Protein AF-A0A699YLV2-F1 (afdb_monomer)

Foldseek 3Di:
DLVLQLCVLVVNDDPDDPLVVDPVSVVCVCVQAHADDHDDDDDDDPVDPPPCPPVVSSVSGDHDHDDPDDDDVVVVVVVVVVVVVVVVVVCCQAVPPDPDDDQDDPVNLVVLLVLLVVLVVDPDPPRDRPQDRHVRSVVSNVVSVVVCCVVDVDDDPPRDRDDPDDDDDDDDDDDPPPVVVVVVVVVVVVVVVVVVVVVVVVVVVVVVVVVVVVVVVVVPDDDDDDDDDDDD

pLDDT: mean 76.63, std 17.59, range [31.83, 96.75]

Sequence (232 aa):
VIIALQERAMGLSRPHIPYRNSRMTSVLRDSLGGNCRTVMVATINSESGQLDEFAMRVALVRNVVALNEEMDPSLVIRRLKADIRDLKDEIRMLKGGAEERGPLTPDELRRLNEQIEAFCADASSDASLNLGGSMMHVKAAFDLFKQLVQRGGLVGPNGAVRMLTGPGSGGEQNQGGNAADLAEQVKKLRLQVTQRDNEINILVGMLKRRDAAAASASNGLPPPGPNLGPGP

InterPro domains:
  IPR001752 Kinesin motor domain [PF00225] (1-53)
  IPR001752 Kinesin motor domain [PS50067] (1-67)
  IPR027417 P-loop containing nucleoside triphosphate hydrolase [SSF52540] (1-95)
  IPR027640 Kinesin-like protein [PTHR47968] (1-142)
  IPR036961 Kinesin motor domain superfamily [G3DSA:3.40.850.10] (1-101)

Organism: Haematococcus lacustris (NCBI:txid44745)

Secondary structure (DSSP, 8-state):
-HHHHHHHHTT---S---GGGSHHHHHTTTTTTSSS---------TT-----HHHHHHHTPPP---------HHHHHHHHHHHHHHHHHHHHHHH-S-TT--SPPHHHHHHHHHHHHHHHH---TT------S-HHHHHHHHHHHHHHHHHS----TT---------------S--SHHHHHHHHHHHHHHHHHHHHHHHHHHHHHHHHHHHHHHHHTT-PPPPPP--PPP-

Mean predicted aligned error: 20.17 Å

Structure (mmCIF, N/CA/C/O backbone):
data_AF-A0A699YLV2-F1
#
_entry.id   AF-A0A699YLV2-F1
#
loop_
_atom_site.group_PDB
_atom_site.id
_atom_site.type_symbol
_atom_site.label_atom_id
_atom_site.label_alt_id
_atom_site.label_comp_id
_atom_site.label_asym_id
_atom_site.label_entity_id
_atom_site.label_seq_id
_atom_site.pdbx_PDB_ins_code
_atom_site.Cartn_x
_atom_site.Cartn_y
_atom_site.Cartn_z
_atom_site.occupancy
_atom_site.B_iso_or_equiv
_atom_site.auth_seq_id
_atom_site.auth_comp_id
_atom_site.auth_asym_id
_atom_site.auth_atom_id
_atom_site.pdbx_PDB_model_num
ATOM 1 N N . VAL A 1 1 ? 27.075 4.509 -14.654 1.00 90.88 1 VAL A N 1
ATOM 2 C CA . VAL A 1 1 ? 25.782 3.914 -14.225 1.00 90.88 1 VAL A CA 1
ATOM 3 C C . VAL A 1 1 ? 25.733 2.424 -14.527 1.00 90.88 1 VAL A C 1
ATOM 5 O O . VAL A 1 1 ? 25.676 1.664 -13.574 1.00 90.88 1 VAL A O 1
ATOM 8 N N . ILE A 1 2 ? 25.857 2.007 -15.793 1.00 92.44 2 ILE A N 1
ATOM 9 C CA . ILE A 1 2 ? 25.787 0.589 -16.200 1.00 92.44 2 ILE A CA 1
ATOM 10 C C . ILE A 1 2 ? 26.760 -0.314 -15.435 1.00 92.44 2 ILE A C 1
ATOM 12 O O . ILE A 1 2 ? 26.328 -1.303 -14.867 1.00 92.44 2 ILE A O 1
ATOM 16 N N . ILE A 1 3 ? 28.034 0.067 -15.314 1.00 91.31 3 ILE A N 1
ATOM 17 C CA . ILE A 1 3 ? 29.026 -0.717 -14.553 1.00 91.31 3 ILE A CA 1
ATOM 18 C C . ILE A 1 3 ? 28.595 -0.901 -13.087 1.00 91.31 3 ILE A C 1
ATOM 20 O O . ILE A 1 3 ? 28.618 -2.003 -12.555 1.00 91.31 3 ILE A O 1
ATOM 24 N N . ALA A 1 4 ? 28.128 0.171 -12.440 1.00 91.94 4 ALA A N 1
ATOM 25 C CA . ALA A 1 4 ? 27.677 0.104 -11.050 1.00 91.94 4 ALA A CA 1
ATOM 26 C C . ALA A 1 4 ? 26.427 -0.780 -10.880 1.00 91.94 4 ALA A C 1
ATOM 28 O O . ALA A 1 4 ? 26.270 -1.437 -9.855 1.00 91.94 4 ALA A O 1
ATOM 29 N N . LEU A 1 5 ? 25.548 -0.798 -11.884 1.00 92.19 5 LEU A N 1
ATOM 30 C CA . LEU A 1 5 ? 24.367 -1.657 -11.920 1.00 92.19 5 LEU A CA 1
ATOM 31 C C . LEU A 1 5 ? 24.707 -3.121 -12.187 1.00 92.19 5 LEU A C 1
ATOM 33 O O . LEU A 1 5 ? 24.126 -3.997 -11.555 1.00 92.19 5 LEU A O 1
ATOM 37 N N . GLN A 1 6 ? 25.655 -3.380 -13.082 1.00 91.25 6 GLN A N 1
ATOM 38 C CA . GLN A 1 6 ? 26.172 -4.713 -13.360 1.00 91.25 6 GLN A CA 1
ATOM 39 C C . GLN A 1 6 ? 26.787 -5.325 -12.098 1.00 91.25 6 GLN A C 1
ATOM 41 O O . GLN A 1 6 ? 26.440 -6.441 -11.731 1.00 91.25 6 GLN A O 1
ATOM 46 N N . GLU A 1 7 ? 27.639 -4.583 -11.387 1.00 91.00 7 GLU A N 1
ATOM 47 C CA . GLU A 1 7 ? 28.227 -5.049 -10.125 1.00 91.00 7 GLU A CA 1
ATOM 48 C C . GLU A 1 7 ? 27.152 -5.345 -9.074 1.00 91.00 7 GLU A C 1
ATOM 50 O O . GLU A 1 7 ? 27.188 -6.391 -8.427 1.00 91.00 7 GLU A O 1
ATOM 55 N N . ARG A 1 8 ? 26.126 -4.487 -8.980 1.00 89.50 8 ARG A N 1
ATOM 56 C CA . ARG A 1 8 ? 24.965 -4.734 -8.118 1.00 89.50 8 ARG A CA 1
ATOM 57 C C . ARG A 1 8 ? 24.206 -6.005 -8.514 1.00 89.50 8 ARG A C 1
ATOM 59 O O . ARG A 1 8 ? 23.772 -6.745 -7.636 1.00 89.50 8 ARG A O 1
ATOM 66 N N . ALA A 1 9 ? 24.053 -6.276 -9.809 1.00 87.12 9 ALA A N 1
ATOM 67 C CA . ALA A 1 9 ? 23.417 -7.495 -10.307 1.00 87.12 9 ALA A CA 1
ATOM 68 C C . ALA A 1 9 ? 24.263 -8.756 -10.044 1.00 87.12 9 ALA A C 1
ATOM 70 O O . ALA A 1 9 ? 23.701 -9.831 -9.849 1.00 87.12 9 ALA A O 1
ATOM 71 N N . MET A 1 10 ? 25.591 -8.618 -9.985 1.00 87.88 10 MET A N 1
ATOM 72 C CA . MET A 1 10 ? 26.542 -9.680 -9.626 1.00 87.88 10 MET A CA 1
ATOM 73 C C . MET A 1 10 ? 26.660 -9.916 -8.110 1.00 87.88 10 MET A C 1
ATOM 75 O O . MET A 1 10 ? 27.444 -10.759 -7.685 1.00 87.88 10 MET A O 1
ATOM 79 N N . GLY A 1 11 ? 25.897 -9.193 -7.284 1.00 85.12 11 GLY A N 1
ATOM 80 C CA . GLY A 1 11 ? 25.913 -9.341 -5.826 1.00 85.12 11 GLY A CA 1
ATOM 81 C C . GLY A 1 11 ? 26.980 -8.507 -5.112 1.00 85.12 11 GLY A C 1
ATOM 82 O O . GLY A 1 11 ? 27.084 -8.584 -3.889 1.00 85.12 11 GLY A O 1
ATOM 83 N N . LEU A 1 12 ? 27.738 -7.669 -5.829 1.00 86.94 12 LEU A N 1
ATOM 84 C CA . LEU A 1 12 ? 28.609 -6.679 -5.199 1.00 86.94 12 LEU A CA 1
ATOM 85 C C . LEU A 1 12 ? 27.750 -5.526 -4.674 1.00 86.94 12 LEU A C 1
ATOM 87 O O . LEU A 1 12 ? 27.034 -4.851 -5.418 1.00 86.94 12 LEU A O 1
ATOM 91 N N . SER A 1 13 ? 27.833 -5.276 -3.370 1.00 79.19 13 SER A N 1
ATOM 92 C CA . SER A 1 13 ? 27.110 -4.173 -2.745 1.00 79.19 13 SER A CA 1
ATOM 93 C C . SER A 1 13 ? 27.765 -2.841 -3.111 1.00 79.19 13 SER A C 1
ATOM 95 O O . SER A 1 13 ? 28.783 -2.448 -2.542 1.00 79.19 13 SER A O 1
ATOM 97 N N . ARG A 1 14 ? 27.168 -2.127 -4.071 1.00 84.00 14 ARG A N 1
ATOM 98 C CA . ARG A 1 14 ? 27.440 -0.706 -4.311 1.00 84.00 14 ARG A CA 1
ATOM 99 C C . ARG A 1 14 ? 26.294 0.139 -3.757 1.00 84.00 14 ARG A C 1
ATOM 101 O O . ARG A 1 14 ? 25.194 0.080 -4.310 1.00 84.00 14 ARG A O 1
ATOM 108 N N . PRO A 1 15 ? 26.532 0.964 -2.721 1.00 83.75 15 PRO A N 1
ATOM 109 C CA . PRO A 1 15 ? 25.472 1.753 -2.097 1.00 83.75 15 PRO A CA 1
ATOM 110 C C . PRO A 1 15 ? 24.975 2.892 -2.997 1.00 83.75 15 PRO A C 1
ATOM 112 O O . PRO A 1 15 ? 23.803 3.256 -2.944 1.00 83.75 15 PRO A O 1
ATOM 115 N N . HIS A 1 16 ? 25.843 3.449 -3.847 1.00 92.25 16 HIS A N 1
ATOM 116 C CA . HIS A 1 16 ? 25.520 4.600 -4.686 1.00 92.25 16 HIS A CA 1
ATOM 117 C C . HIS A 1 16 ? 25.639 4.276 -6.179 1.00 92.25 16 HIS A C 1
ATOM 119 O O . HIS A 1 16 ? 26.684 3.832 -6.658 1.00 92.25 16 HIS A O 1
ATOM 125 N N . ILE A 1 17 ? 24.572 4.566 -6.929 1.00 92.38 17 ILE A N 1
ATOM 126 C CA . ILE A 1 17 ? 24.562 4.524 -8.394 1.00 92.38 17 ILE A CA 1
ATOM 127 C C . ILE A 1 17 ? 24.446 5.968 -8.907 1.00 92.38 17 ILE A C 1
ATOM 129 O O . ILE A 1 17 ? 23.457 6.639 -8.603 1.00 92.38 17 ILE A O 1
ATOM 133 N N . PRO A 1 18 ? 25.409 6.462 -9.707 1.00 94.38 18 PRO A N 1
ATOM 134 C CA . PRO A 1 18 ? 25.516 7.878 -10.057 1.00 94.38 18 PRO A CA 1
ATOM 135 C C . PRO A 1 18 ? 24.562 8.294 -11.192 1.00 94.38 18 PRO A C 1
ATOM 137 O O . PRO A 1 18 ? 24.993 8.790 -12.231 1.00 94.38 18 PRO A O 1
ATOM 140 N N . TYR A 1 19 ? 23.251 8.097 -11.024 1.00 95.19 19 TYR A N 1
ATOM 141 C CA . TYR A 1 19 ? 22.246 8.542 -12.004 1.00 95.19 19 TYR A CA 1
ATOM 142 C C . TYR A 1 19 ? 22.238 10.063 -12.186 1.00 95.19 19 TYR A C 1
ATOM 144 O O . TYR A 1 19 ? 21.928 10.554 -13.268 1.00 95.19 19 TYR A O 1
ATOM 152 N N . ARG A 1 20 ? 22.606 10.806 -11.134 1.00 95.94 20 ARG A N 1
ATOM 153 C CA . ARG A 1 20 ? 22.583 12.275 -11.090 1.00 95.94 20 ARG A CA 1
ATOM 154 C C . ARG A 1 20 ? 23.747 12.956 -11.813 1.00 95.94 20 ARG A C 1
ATOM 156 O O . ARG A 1 20 ? 23.675 14.159 -12.026 1.00 95.94 20 ARG A O 1
ATOM 163 N N . ASN A 1 21 ? 24.768 12.214 -12.243 1.00 94.56 21 ASN A N 1
ATOM 164 C CA . ASN A 1 21 ? 25.916 12.793 -12.951 1.00 94.56 21 ASN A CA 1
ATOM 165 C C . ASN A 1 21 ? 25.554 13.304 -14.359 1.00 94.56 21 ASN A C 1
ATOM 167 O O . ASN A 1 21 ? 26.304 14.082 -14.936 1.00 94.56 21 ASN A O 1
ATOM 171 N N . SER A 1 22 ? 24.414 12.884 -14.918 1.00 96.75 22 SER A N 1
ATOM 172 C CA . SER A 1 22 ? 23.872 13.403 -16.177 1.00 96.75 22 SER A CA 1
ATOM 173 C C . SER A 1 22 ? 22.346 13.485 -16.121 1.00 96.75 22 SER A C 1
ATOM 175 O O . SER A 1 22 ? 21.681 12.660 -15.485 1.00 96.75 22 SER A O 1
ATOM 177 N N . ARG A 1 23 ? 21.770 14.466 -16.833 1.00 95.06 23 ARG A N 1
ATOM 178 C CA . ARG A 1 23 ? 20.312 14.563 -17.021 1.00 95.06 23 ARG A CA 1
ATOM 179 C C . ARG A 1 23 ? 19.758 13.318 -17.711 1.00 95.06 23 ARG A C 1
ATOM 181 O O . ARG A 1 23 ? 18.723 12.815 -17.289 1.00 95.06 23 ARG A O 1
ATOM 188 N N . MET A 1 24 ? 20.478 12.780 -18.697 1.00 95.62 24 MET A N 1
ATOM 189 C CA . MET A 1 24 ? 20.068 11.583 -19.437 1.00 95.62 24 MET A CA 1
ATOM 190 C C . MET A 1 24 ? 19.886 10.387 -18.495 1.00 95.62 24 MET A C 1
ATOM 192 O O . MET A 1 24 ? 18.827 9.769 -18.472 1.00 95.62 24 MET A O 1
ATOM 196 N N . THR A 1 25 ? 20.875 10.104 -17.646 1.00 94.38 25 THR A N 1
ATOM 197 C CA . THR A 1 25 ? 20.803 8.984 -16.695 1.00 94.38 25 THR A CA 1
ATOM 198 C C . THR A 1 25 ? 19.851 9.234 -15.530 1.00 94.38 25 THR A C 1
ATOM 200 O O . THR A 1 25 ? 19.412 8.277 -14.900 1.00 94.38 25 THR A O 1
ATOM 203 N N . SER A 1 26 ? 19.517 10.495 -15.239 1.00 94.31 26 SER A N 1
ATOM 204 C CA . SER A 1 26 ? 18.496 10.836 -14.244 1.00 94.31 26 SER A CA 1
ATOM 205 C C . SER A 1 26 ? 17.092 10.528 -14.756 1.00 94.31 26 SER A C 1
ATOM 207 O O . SER A 1 26 ? 16.289 9.983 -14.007 1.00 94.31 26 SER A O 1
ATOM 209 N N . VAL A 1 27 ? 16.814 10.845 -16.025 1.00 95.19 27 VAL A N 1
ATOM 210 C CA . VAL A 1 27 ? 15.536 10.524 -16.681 1.00 95.19 27 VAL A CA 1
ATOM 211 C C . VAL A 1 27 ? 15.413 9.016 -16.908 1.00 95.19 27 VAL A C 1
ATOM 213 O O . VAL A 1 27 ? 14.370 8.434 -16.639 1.00 95.19 27 VAL A O 1
ATOM 216 N N . LEU A 1 28 ? 16.499 8.354 -17.315 1.00 94.81 28 LEU A N 1
ATOM 217 C CA . LEU A 1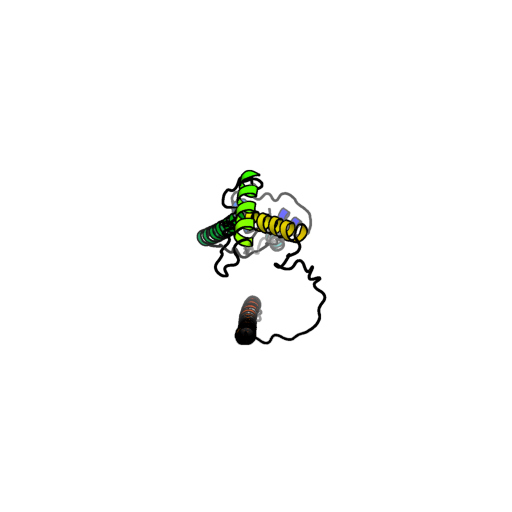 28 ? 16.530 6.906 -17.551 1.00 94.81 28 LEU A CA 1
ATOM 218 C C . LEU A 1 28 ? 16.697 6.065 -16.277 1.00 94.81 28 LEU A C 1
ATOM 220 O O . LEU A 1 28 ? 16.917 4.859 -16.376 1.00 94.81 28 LEU A O 1
ATOM 224 N N . ARG A 1 29 ? 16.608 6.663 -15.084 1.00 93.81 29 ARG A N 1
ATOM 225 C CA . ARG A 1 29 ? 16.792 5.953 -13.809 1.00 93.81 29 ARG A CA 1
ATOM 226 C C . ARG A 1 29 ? 15.872 4.740 -13.698 1.00 93.81 29 ARG A C 1
ATOM 228 O O . ARG A 1 29 ? 16.336 3.665 -13.336 1.00 93.81 29 ARG A O 1
ATOM 235 N N . ASP A 1 30 ? 14.599 4.907 -14.042 1.00 92.69 30 ASP A N 1
ATOM 236 C CA . ASP A 1 30 ? 13.627 3.816 -13.936 1.00 92.69 30 ASP A CA 1
ATOM 237 C C . ASP A 1 30 ? 13.830 2.766 -15.031 1.00 92.69 30 ASP A C 1
ATOM 239 O O . ASP A 1 30 ? 13.619 1.578 -14.802 1.00 92.69 30 ASP A O 1
ATOM 243 N N . SER A 1 31 ? 14.330 3.187 -16.198 1.00 93.94 31 SER A N 1
ATOM 244 C CA . SER A 1 31 ? 14.683 2.287 -17.301 1.00 93.94 31 SER A CA 1
ATOM 245 C C . SER A 1 31 ? 15.936 1.450 -17.013 1.00 93.94 31 SER A C 1
ATOM 247 O O . SER A 1 31 ? 16.055 0.337 -17.520 1.00 93.94 31 SER A O 1
ATOM 249 N N . LEU A 1 32 ? 16.867 1.952 -16.202 1.00 91.25 32 LEU A N 1
ATOM 250 C CA . LEU A 1 32 ? 18.147 1.313 -15.897 1.00 91.25 32 LEU A CA 1
ATOM 251 C C . LEU A 1 32 ? 18.178 0.880 -14.426 1.00 91.25 32 LEU A C 1
ATOM 253 O O . LEU A 1 32 ? 18.851 1.503 -13.616 1.00 91.25 32 LEU A O 1
ATOM 257 N N . GLY A 1 33 ? 17.459 -0.185 -14.072 1.00 88.06 33 GLY A N 1
ATOM 258 C CA . GLY A 1 33 ? 17.451 -0.769 -12.725 1.00 88.06 33 GLY A CA 1
ATOM 259 C C . GLY A 1 33 ? 16.273 -0.368 -11.830 1.00 88.06 33 GLY A C 1
ATOM 260 O O . GLY A 1 33 ? 16.355 -0.572 -10.617 1.00 88.06 33 GLY A O 1
ATOM 261 N N . GLY A 1 34 ? 15.204 0.210 -12.388 1.00 91.69 34 GLY A N 1
ATOM 262 C CA . GLY A 1 34 ? 13.973 0.557 -11.669 1.00 91.69 34 GLY A CA 1
ATOM 263 C C . GLY A 1 34 ? 12.746 -0.225 -12.150 1.00 91.69 34 GLY A C 1
ATOM 264 O O . GLY A 1 34 ? 12.870 -1.343 -12.659 1.00 91.69 34 GLY A O 1
ATOM 265 N N . ASN A 1 35 ? 11.562 0.369 -11.971 1.00 93.75 35 ASN A N 1
ATOM 266 C CA . ASN A 1 35 ? 10.286 -0.216 -12.380 1.00 93.75 35 ASN A CA 1
ATOM 267 C C . ASN A 1 35 ? 9.958 0.106 -13.847 1.00 93.75 35 ASN A C 1
ATOM 269 O O . ASN A 1 35 ? 9.125 0.961 -14.143 1.00 93.75 35 ASN A O 1
ATOM 273 N N . CYS A 1 36 ? 10.642 -0.564 -14.774 1.00 93.56 36 CYS A N 1
ATOM 274 C CA . CYS A 1 36 ? 10.384 -0.430 -16.205 1.00 93.56 36 CYS A CA 1
ATOM 275 C C . CYS A 1 36 ? 10.784 -1.702 -16.962 1.00 93.56 36 CYS A C 1
ATOM 277 O O . CYS A 1 36 ? 11.823 -2.309 -16.677 1.00 93.56 36 CYS A O 1
ATOM 279 N N . ARG A 1 37 ? 9.985 -2.094 -17.962 1.00 92.31 37 ARG A N 1
ATOM 280 C CA . ARG A 1 37 ? 10.370 -3.117 -18.944 1.00 92.31 37 ARG A CA 1
ATOM 281 C C . ARG A 1 37 ? 11.199 -2.452 -20.037 1.00 92.31 37 ARG A C 1
ATOM 283 O O . ARG A 1 37 ? 10.649 -1.815 -20.929 1.00 92.31 37 ARG A O 1
ATOM 290 N N . THR A 1 38 ? 12.514 -2.600 -19.949 1.00 92.75 38 THR A N 1
ATOM 291 C CA . THR A 1 38 ? 13.452 -1.920 -20.847 1.00 92.75 38 THR A CA 1
ATOM 292 C C . THR A 1 38 ? 13.962 -2.865 -21.926 1.00 92.75 38 THR A C 1
ATOM 294 O O . THR A 1 38 ? 14.395 -3.974 -21.626 1.00 92.75 38 THR A O 1
ATOM 297 N N . VAL A 1 39 ? 13.962 -2.392 -23.172 1.00 92.44 39 VAL A N 1
ATOM 298 C CA . VAL A 1 39 ? 14.621 -3.037 -24.314 1.00 92.44 39 VAL A CA 1
ATOM 299 C C . VAL A 1 39 ? 15.699 -2.088 -24.824 1.00 92.44 39 VAL A C 1
ATOM 301 O O . VAL A 1 39 ? 15.433 -0.904 -25.025 1.00 92.44 39 VAL A O 1
ATOM 304 N N . MET A 1 40 ? 16.914 -2.595 -25.022 1.00 90.25 40 MET A N 1
ATOM 305 C CA . MET A 1 40 ? 18.018 -1.840 -25.613 1.00 90.25 40 MET A CA 1
ATOM 306 C C . MET A 1 40 ? 18.317 -2.387 -27.007 1.00 90.25 40 MET A C 1
ATOM 308 O O . MET A 1 40 ? 18.490 -3.592 -27.173 1.00 90.25 40 MET A O 1
ATOM 312 N N . VAL A 1 41 ? 18.405 -1.494 -27.993 1.00 90.75 41 VAL A N 1
ATOM 313 C CA . VAL A 1 41 ? 18.840 -1.819 -29.356 1.00 90.75 41 VAL A CA 1
ATOM 314 C C . VAL A 1 41 ? 20.233 -1.237 -29.549 1.00 90.75 41 VAL A C 1
ATOM 316 O O . VAL A 1 41 ? 20.410 -0.022 -29.484 1.00 90.75 41 VAL A O 1
ATOM 319 N N . ALA A 1 42 ? 21.219 -2.106 -29.750 1.00 87.44 42 ALA A N 1
ATOM 320 C CA . ALA A 1 42 ? 22.592 -1.715 -30.032 1.00 87.44 42 ALA A CA 1
ATOM 321 C C . ALA A 1 42 ? 22.837 -1.735 -31.545 1.00 87.44 42 ALA A C 1
ATOM 323 O O . ALA A 1 42 ? 22.606 -2.746 -32.206 1.00 87.44 42 ALA A O 1
ATOM 324 N N . THR A 1 43 ? 23.288 -0.612 -32.099 1.00 86.75 43 THR A N 1
ATOM 325 C CA . THR A 1 43 ? 23.661 -0.493 -33.513 1.00 86.75 43 THR A CA 1
ATOM 326 C C . THR A 1 43 ? 25.167 -0.674 -33.650 1.00 86.75 43 THR A C 1
ATOM 328 O O . THR A 1 43 ? 25.924 0.109 -33.076 1.00 86.75 43 THR A O 1
ATOM 331 N N . ILE A 1 44 ? 25.602 -1.682 -34.406 1.00 81.81 44 ILE A N 1
ATOM 332 C CA . ILE A 1 44 ? 27.014 -2.073 -34.522 1.00 81.81 44 ILE A CA 1
ATOM 333 C C . ILE A 1 44 ? 27.476 -1.889 -35.972 1.00 81.81 44 ILE A C 1
ATOM 335 O O . ILE A 1 44 ? 26.744 -2.230 -36.900 1.00 81.81 44 ILE A O 1
ATOM 339 N N . ASN A 1 45 ? 28.692 -1.367 -36.163 1.00 82.69 45 ASN A N 1
ATOM 340 C CA . ASN A 1 45 ? 29.373 -1.338 -37.459 1.00 82.69 45 ASN A CA 1
ATOM 341 C C . ASN A 1 45 ? 30.422 -2.465 -37.528 1.00 82.69 45 ASN A C 1
ATOM 343 O O . ASN A 1 45 ? 31.143 -2.704 -36.561 1.00 82.69 45 ASN A O 1
ATOM 347 N N . SER A 1 46 ? 30.523 -3.137 -38.676 1.00 73.25 46 SER A N 1
ATOM 348 C CA . SER A 1 46 ? 31.391 -4.303 -38.885 1.00 73.25 46 SER A CA 1
ATOM 349 C C . SER A 1 46 ? 32.892 -3.980 -38.907 1.00 73.25 46 SER A C 1
ATOM 351 O O . SER A 1 46 ? 33.698 -4.899 -38.793 1.00 73.25 46 SER A O 1
ATOM 353 N N . GLU A 1 47 ? 33.288 -2.713 -39.066 1.00 73.06 47 GLU A N 1
ATOM 354 C CA . GLU A 1 47 ? 34.707 -2.313 -39.123 1.00 73.06 47 GLU A CA 1
ATOM 355 C C . GLU A 1 47 ? 35.360 -2.144 -37.744 1.00 73.06 47 GLU A C 1
ATOM 357 O O . GLU A 1 47 ? 36.584 -2.185 -37.621 1.00 73.06 47 GLU A O 1
ATOM 362 N N . SER A 1 48 ? 34.572 -1.980 -36.681 1.00 62.28 48 SER A N 1
ATOM 363 C CA . SER A 1 48 ? 35.104 -1.863 -35.327 1.00 62.28 48 SER A CA 1
ATOM 364 C C . SER A 1 48 ? 35.154 -3.239 -34.668 1.00 62.28 48 SER A C 1
ATOM 366 O O . SER A 1 48 ? 34.139 -3.728 -34.181 1.00 62.28 48 SER A O 1
ATOM 368 N N . GLY A 1 49 ? 36.348 -3.834 -34.561 1.00 58.78 49 GLY A N 1
ATOM 369 C CA . GLY A 1 49 ? 36.617 -5.056 -33.775 1.00 58.78 49 GLY A CA 1
ATOM 370 C C . GLY A 1 49 ? 36.373 -4.922 -32.259 1.00 58.78 49 GLY A C 1
ATOM 371 O O . GLY A 1 49 ? 36.758 -5.788 -31.481 1.00 58.78 49 GLY A O 1
ATOM 372 N N . GLN A 1 50 ? 35.740 -3.831 -31.831 1.00 58.25 50 GLN A N 1
ATOM 373 C CA . GLN A 1 50 ? 35.225 -3.607 -30.490 1.00 58.25 50 GLN A CA 1
ATOM 374 C C . GLN A 1 50 ? 33.788 -4.126 -30.459 1.00 58.25 50 GLN A C 1
ATOM 376 O O . GLN A 1 50 ? 32.832 -3.365 -30.593 1.00 58.25 50 GLN A O 1
ATOM 381 N N . LEU A 1 51 ? 33.637 -5.444 -30.332 1.00 58.06 51 LEU A N 1
ATOM 382 C C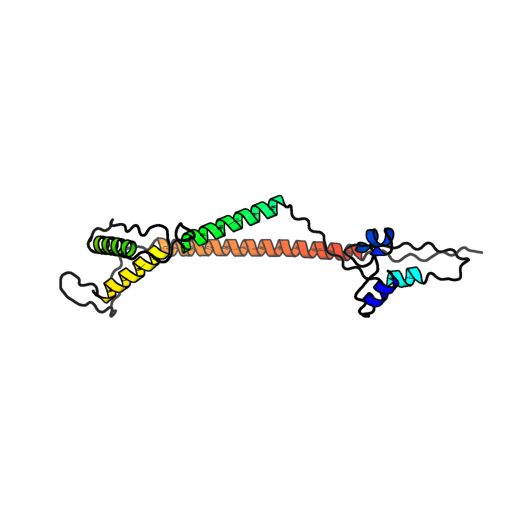A . LEU A 1 51 ? 32.352 -6.053 -30.007 1.00 58.06 51 LEU A CA 1
ATOM 383 C C . LEU A 1 51 ? 31.897 -5.510 -28.645 1.00 58.06 51 LEU A C 1
ATOM 385 O O . LEU A 1 51 ? 32.380 -5.912 -27.593 1.00 58.06 51 LEU A O 1
ATOM 389 N N . ASP A 1 52 ? 31.034 -4.506 -28.748 1.00 71.06 52 ASP A N 1
ATOM 390 C CA . ASP A 1 52 ? 30.185 -3.809 -27.788 1.00 71.06 52 ASP A CA 1
ATOM 391 C C . ASP A 1 52 ? 30.201 -4.311 -26.327 1.00 71.06 52 ASP A C 1
ATOM 393 O O . ASP A 1 52 ? 29.207 -4.815 -25.792 1.00 71.06 52 ASP A O 1
ATOM 397 N N . GLU A 1 53 ? 31.328 -4.099 -25.632 1.00 79.56 53 GLU A N 1
ATOM 398 C CA . GLU A 1 53 ? 31.431 -4.331 -24.187 1.00 79.56 53 GLU A CA 1
ATOM 399 C C . GLU A 1 53 ? 30.322 -3.602 -23.419 1.00 79.56 53 GLU A C 1
ATOM 401 O O . GLU A 1 53 ? 29.923 -4.029 -22.336 1.00 79.56 53 GLU A O 1
ATOM 406 N N . PHE A 1 54 ? 29.822 -2.486 -23.953 1.00 85.00 54 PHE A N 1
ATOM 407 C CA . PHE A 1 54 ? 28.767 -1.720 -23.319 1.00 85.00 54 PHE A CA 1
ATOM 408 C C . PHE A 1 54 ? 27.431 -2.466 -23.371 1.00 85.00 54 PHE A C 1
ATOM 410 O O . PHE A 1 54 ? 26.850 -2.693 -22.308 1.00 85.00 54 PHE A O 1
ATOM 417 N N . ALA A 1 55 ? 26.970 -2.918 -24.540 1.00 87.75 55 ALA A N 1
ATOM 418 C CA . ALA A 1 55 ? 25.738 -3.704 -24.640 1.00 87.75 55 ALA A CA 1
ATOM 419 C C . ALA A 1 55 ? 25.810 -5.005 -23.838 1.00 87.75 55 ALA A C 1
ATOM 421 O O . ALA A 1 55 ? 24.847 -5.346 -23.147 1.00 87.75 55 ALA A O 1
ATOM 422 N N . MET A 1 56 ? 26.963 -5.686 -23.837 1.00 86.56 56 MET A N 1
ATOM 423 C CA . MET A 1 56 ? 27.167 -6.879 -23.006 1.00 86.56 56 MET A CA 1
ATOM 424 C C . MET A 1 56 ? 26.963 -6.580 -21.514 1.00 86.56 56 MET A C 1
ATOM 426 O O . MET A 1 56 ? 26.318 -7.349 -20.802 1.00 86.56 56 MET A O 1
ATOM 430 N N . ARG A 1 57 ? 27.476 -5.445 -21.023 1.00 89.19 57 ARG A N 1
ATOM 431 C CA . ARG A 1 57 ? 27.289 -5.030 -19.623 1.00 89.19 57 ARG A CA 1
ATOM 432 C C . ARG A 1 57 ? 25.849 -4.609 -19.338 1.00 89.19 57 ARG A C 1
ATOM 434 O O . ARG A 1 57 ? 25.349 -4.900 -18.254 1.00 89.19 57 ARG A O 1
ATOM 441 N N . VAL A 1 58 ? 25.174 -3.948 -20.285 1.00 89.88 58 VAL A N 1
ATOM 442 C CA . VAL A 1 58 ? 23.759 -3.567 -20.132 1.00 89.88 58 VAL A CA 1
ATOM 443 C C . VAL A 1 58 ? 22.860 -4.799 -20.057 1.00 89.88 58 VAL A C 1
ATOM 445 O O . VAL A 1 58 ? 21.952 -4.818 -19.232 1.00 89.88 58 VAL A O 1
ATOM 448 N N . ALA A 1 59 ? 23.149 -5.851 -20.825 1.00 88.31 59 ALA A N 1
ATOM 449 C CA . ALA A 1 59 ? 22.382 -7.098 -20.806 1.00 88.31 59 ALA A CA 1
ATOM 450 C C . ALA A 1 59 ? 22.339 -7.778 -19.421 1.00 88.31 59 ALA A C 1
ATOM 452 O O . ALA A 1 59 ? 21.421 -8.542 -19.131 1.00 88.31 59 ALA A O 1
ATOM 453 N N . LEU A 1 60 ? 23.309 -7.491 -18.548 1.00 89.50 60 LEU A N 1
ATOM 454 C CA . LEU A 1 60 ? 23.374 -8.030 -17.186 1.00 89.50 60 LEU A CA 1
ATOM 455 C C . LEU A 1 60 ? 22.619 -7.179 -16.154 1.00 89.50 60 LEU A C 1
ATOM 457 O O . LEU A 1 60 ? 22.442 -7.610 -15.012 1.00 89.50 60 LEU A O 1
ATOM 461 N N . VAL A 1 61 ? 22.175 -5.977 -16.524 1.00 90.62 61 VAL A N 1
ATOM 462 C CA . VAL A 1 61 ? 21.399 -5.104 -15.641 1.00 90.62 61 VAL A CA 1
ATOM 463 C C . VAL A 1 61 ? 19.995 -5.678 -15.471 1.00 90.62 61 VAL A C 1
ATOM 465 O O . VAL A 1 61 ? 19.287 -5.933 -16.440 1.00 90.62 61 VAL A O 1
ATOM 468 N N . ARG A 1 62 ? 19.574 -5.862 -14.216 1.00 87.75 62 ARG A N 1
ATOM 469 C CA . ARG A 1 62 ? 18.244 -6.380 -13.872 1.00 87.75 62 ARG A CA 1
ATOM 470 C C . ARG A 1 62 ? 17.325 -5.255 -13.408 1.00 87.75 62 ARG A C 1
ATOM 472 O O . ARG A 1 62 ? 17.690 -4.494 -12.512 1.00 87.75 62 ARG A O 1
ATOM 479 N N . ASN A 1 63 ? 16.119 -5.215 -13.968 1.00 91.50 63 ASN A N 1
ATOM 480 C CA . ASN A 1 63 ? 15.041 -4.326 -13.536 1.00 91.50 63 ASN A CA 1
ATOM 481 C C . ASN A 1 63 ? 14.046 -5.092 -12.658 1.00 91.50 63 ASN A C 1
ATOM 483 O O . ASN A 1 63 ? 13.785 -6.272 -12.895 1.00 91.50 63 ASN A O 1
ATOM 487 N N . VAL A 1 64 ? 13.476 -4.412 -11.662 1.00 87.56 64 VAL A N 1
ATOM 488 C CA . VAL A 1 64 ? 12.425 -4.969 -10.801 1.00 87.56 64 VAL A CA 1
ATOM 489 C C . VAL A 1 64 ? 11.118 -4.319 -11.210 1.00 87.56 64 VAL A C 1
ATOM 491 O O . VAL A 1 64 ? 10.853 -3.171 -10.862 1.00 87.56 64 VAL A O 1
ATOM 494 N N . VAL A 1 65 ? 10.333 -5.051 -11.995 1.00 89.62 65 VAL A N 1
ATOM 495 C CA . VAL A 1 65 ? 9.089 -4.543 -12.567 1.00 89.62 65 VAL A CA 1
ATOM 496 C C . VAL A 1 65 ? 7.916 -4.903 -11.662 1.00 89.62 65 VAL A C 1
ATOM 498 O O . VAL A 1 65 ? 7.718 -6.071 -11.336 1.00 89.62 65 VAL A O 1
ATOM 501 N N . ALA A 1 66 ? 7.125 -3.900 -11.302 1.00 90.06 66 ALA A N 1
ATOM 502 C CA . ALA A 1 66 ? 5.878 -4.014 -10.566 1.00 90.06 66 ALA A CA 1
ATOM 503 C C . ALA A 1 66 ? 4.753 -3.332 -11.356 1.00 90.06 66 ALA A C 1
ATOM 505 O O . ALA A 1 66 ? 4.976 -2.335 -12.048 1.00 90.06 66 ALA A O 1
ATOM 506 N N . LEU A 1 67 ? 3.538 -3.876 -11.268 1.00 87.88 67 LEU A N 1
ATOM 507 C CA . LEU A 1 67 ? 2.370 -3.253 -11.881 1.00 87.88 67 LEU A CA 1
ATOM 508 C C . LEU A 1 67 ? 2.073 -1.935 -11.153 1.00 87.88 67 LEU A C 1
ATOM 510 O O . LEU A 1 67 ? 1.889 -1.927 -9.938 1.00 87.88 67 LEU A O 1
ATOM 514 N N . ASN A 1 68 ? 2.041 -0.831 -11.898 1.00 86.25 68 ASN A N 1
ATOM 515 C CA . ASN A 1 68 ? 1.633 0.465 -11.364 1.00 86.25 68 ASN A CA 1
ATOM 516 C C . ASN A 1 68 ? 0.104 0.486 -11.272 1.00 86.25 68 ASN A C 1
ATOM 518 O O . ASN A 1 68 ? -0.578 0.892 -12.211 1.00 86.25 68 ASN A O 1
ATOM 522 N N . GLU A 1 69 ? -0.432 -0.024 -10.168 1.00 82.19 69 GLU A N 1
ATOM 523 C CA . GLU A 1 69 ? -1.855 0.087 -9.864 1.00 82.19 69 GLU A CA 1
ATOM 524 C C . GLU A 1 69 ? -2.142 1.488 -9.314 1.00 82.19 69 GLU A C 1
ATOM 526 O O . GLU A 1 69 ? -1.793 1.816 -8.180 1.00 82.19 69 GLU A O 1
ATOM 531 N N . GLU A 1 70 ? -2.777 2.333 -10.122 1.00 78.12 70 GLU A N 1
ATOM 532 C CA . GLU A 1 70 ? -3.312 3.607 -9.650 1.00 78.12 70 GLU A CA 1
ATOM 533 C C . GLU A 1 70 ? -4.720 3.382 -9.093 1.00 78.12 70 GLU A C 1
ATOM 535 O O . GLU A 1 70 ? -5.676 3.130 -9.828 1.00 78.12 70 GLU A O 1
ATOM 540 N N . MET A 1 71 ? -4.861 3.459 -7.769 1.00 75.81 71 MET A N 1
ATOM 541 C CA . MET A 1 71 ? -6.177 3.556 -7.142 1.00 75.81 71 MET A CA 1
ATOM 542 C C . MET A 1 71 ? -6.675 4.997 -7.253 1.00 75.81 71 MET A C 1
ATOM 544 O O . MET A 1 71 ? -5.941 5.921 -6.902 1.00 75.81 71 MET A O 1
ATOM 548 N N . ASP A 1 72 ? -7.928 5.195 -7.681 1.00 85.19 72 ASP A N 1
ATOM 549 C CA . ASP A 1 72 ? -8.527 6.535 -7.721 1.00 85.19 72 ASP A CA 1
ATOM 550 C C . ASP A 1 72 ? -8.443 7.171 -6.320 1.00 85.19 72 ASP A C 1
ATOM 552 O O . ASP A 1 72 ? -9.025 6.632 -5.364 1.00 85.19 72 ASP A O 1
ATOM 556 N N . PRO A 1 73 ? -7.746 8.315 -6.170 1.00 85.06 73 PRO A N 1
ATOM 557 C CA . PRO A 1 73 ? -7.606 8.981 -4.881 1.00 85.06 73 PRO A CA 1
ATOM 558 C C . PRO A 1 73 ? -8.971 9.293 -4.261 1.00 85.06 73 PRO A C 1
ATOM 560 O O . PRO A 1 73 ? -9.123 9.233 -3.042 1.00 85.06 73 PRO A O 1
ATOM 563 N N . SER A 1 74 ? -9.998 9.544 -5.075 1.00 87.69 74 SER A N 1
ATOM 564 C CA . SER A 1 74 ? -11.363 9.795 -4.612 1.00 87.69 74 SER A CA 1
ATOM 565 C C . SER A 1 74 ? -11.984 8.564 -3.954 1.00 87.69 74 SER A C 1
ATOM 567 O O . SER A 1 74 ? -12.664 8.695 -2.932 1.00 87.69 74 SER A O 1
ATOM 569 N N . LEU A 1 75 ? -11.743 7.365 -4.498 1.00 88.12 75 LEU A N 1
ATOM 570 C CA . LEU A 1 75 ? -12.205 6.104 -3.911 1.00 88.12 75 LEU A CA 1
ATOM 571 C C . LEU A 1 75 ? -11.485 5.812 -2.595 1.00 88.12 75 LEU A C 1
ATOM 573 O O . LEU A 1 75 ? -12.138 5.457 -1.613 1.00 88.12 75 LEU A O 1
ATOM 577 N N . VAL A 1 76 ? -10.168 6.032 -2.545 1.00 89.69 76 VAL A N 1
ATOM 578 C CA . VAL A 1 76 ? -9.375 5.874 -1.316 1.00 89.69 76 VAL A CA 1
ATOM 579 C C . VAL A 1 76 ? -9.869 6.834 -0.235 1.00 89.69 76 VAL A C 1
ATOM 581 O O . VAL A 1 76 ? -10.143 6.413 0.886 1.00 89.69 76 VAL A O 1
ATOM 584 N N . ILE A 1 77 ? -10.080 8.108 -0.574 1.00 92.00 77 ILE A N 1
ATOM 585 C CA . ILE A 1 77 ? -10.597 9.116 0.359 1.00 92.00 77 ILE A CA 1
ATOM 586 C C . ILE A 1 77 ? -11.994 8.739 0.860 1.00 92.00 77 ILE A C 1
ATOM 588 O O . ILE A 1 77 ? -12.276 8.892 2.047 1.00 92.00 77 ILE A O 1
ATOM 592 N N . ARG A 1 78 ? -12.885 8.253 -0.013 1.00 93.25 78 ARG A N 1
ATOM 593 C CA . ARG A 1 78 ? -14.229 7.813 0.396 1.00 93.25 78 ARG A CA 1
ATOM 594 C C . ARG A 1 78 ? -14.170 6.632 1.358 1.00 93.25 78 ARG A C 1
ATOM 596 O O . ARG A 1 78 ? -14.869 6.672 2.366 1.00 93.25 78 ARG A O 1
ATOM 603 N N . ARG A 1 79 ? -13.328 5.634 1.071 1.00 93.00 79 ARG A N 1
ATOM 604 C CA . ARG A 1 79 ? -13.107 4.474 1.943 1.00 93.00 79 ARG A CA 1
ATOM 605 C C . ARG A 1 79 ? -12.570 4.904 3.304 1.00 93.00 79 ARG A C 1
ATOM 607 O O . ARG A 1 79 ? -13.208 4.638 4.309 1.00 93.00 79 ARG A O 1
ATOM 614 N N . LEU A 1 80 ? -11.485 5.677 3.329 1.00 93.75 80 LEU A N 1
ATOM 615 C CA . LEU A 1 80 ? -10.892 6.167 4.576 1.00 93.75 80 LEU A CA 1
ATOM 616 C C . LEU A 1 80 ? -11.873 7.022 5.389 1.00 93.75 80 LEU A C 1
ATOM 618 O O . LEU A 1 80 ? -11.914 6.928 6.610 1.00 93.75 80 LEU A O 1
ATOM 622 N N . LYS A 1 81 ? -12.700 7.846 4.733 1.00 94.25 81 LYS A N 1
ATOM 623 C CA . LYS A 1 81 ? -13.754 8.611 5.416 1.00 94.25 81 LYS A CA 1
ATOM 624 C C . LYS A 1 81 ? -14.850 7.718 5.996 1.00 94.25 81 LYS A C 1
ATOM 626 O O . LYS A 1 81 ? -15.413 8.092 7.020 1.00 94.25 81 LYS A O 1
ATOM 631 N N . ALA A 1 82 ? -15.185 6.603 5.349 1.00 94.81 82 ALA A N 1
ATOM 632 C CA . ALA A 1 82 ? -16.117 5.624 5.900 1.00 94.81 82 ALA A CA 1
ATOM 633 C C . ALA A 1 82 ? -15.511 4.948 7.134 1.00 94.81 82 ALA A C 1
ATOM 635 O O . ALA A 1 82 ? -16.106 5.045 8.201 1.00 94.81 82 ALA A O 1
ATOM 636 N N . ASP A 1 83 ? -14.281 4.445 7.022 1.00 94.31 83 ASP A N 1
ATOM 637 C CA . ASP A 1 83 ? -13.564 3.802 8.127 1.00 94.31 83 ASP A CA 1
ATOM 638 C C . ASP A 1 83 ? -13.440 4.745 9.343 1.00 94.31 83 ASP A C 1
ATOM 640 O O . ASP A 1 83 ? -13.669 4.348 10.482 1.00 94.31 83 ASP A O 1
ATOM 644 N N . ILE A 1 84 ? -13.151 6.035 9.117 1.00 94.31 84 ILE A N 1
ATOM 645 C CA . ILE A 1 84 ? -13.100 7.047 10.186 1.00 94.31 84 ILE A CA 1
ATOM 646 C C . ILE A 1 84 ? -14.457 7.232 10.872 1.00 94.31 84 ILE A C 1
ATOM 648 O O . ILE A 1 84 ? -14.487 7.486 12.076 1.00 94.31 84 ILE A O 1
ATOM 652 N N . ARG A 1 85 ? -15.573 7.178 10.137 1.00 92.50 85 ARG A N 1
ATOM 653 C CA . ARG A 1 85 ? -16.906 7.300 10.749 1.00 92.50 85 ARG A CA 1
ATOM 654 C C . ARG A 1 85 ? -17.200 6.092 11.621 1.00 92.50 85 ARG A C 1
ATOM 656 O O . ARG A 1 85 ? -17.535 6.287 12.782 1.00 92.50 85 ARG A O 1
ATOM 663 N N . ASP A 1 86 ? -16.976 4.897 11.095 1.00 91.31 86 ASP A N 1
ATOM 664 C CA . ASP A 1 86 ? -17.270 3.648 11.795 1.00 91.31 86 ASP A CA 1
ATOM 665 C C . ASP A 1 86 ? -16.446 3.541 13.087 1.00 91.31 86 ASP A C 1
ATOM 667 O O . ASP A 1 86 ? -16.993 3.299 14.161 1.00 91.31 86 ASP A O 1
ATOM 671 N N . LEU A 1 87 ? -15.148 3.857 13.018 1.00 88.62 87 LEU A N 1
ATOM 672 C CA . LEU A 1 87 ? -14.270 3.892 14.191 1.00 88.62 87 LEU A CA 1
ATOM 673 C C . LEU A 1 87 ? -14.695 4.955 15.211 1.00 88.62 87 LEU A C 1
ATOM 675 O O . LEU A 1 87 ? -14.650 4.719 16.417 1.00 88.62 87 LEU A O 1
ATOM 679 N N . LYS A 1 88 ? -15.114 6.140 14.753 1.00 85.56 88 LYS A N 1
ATOM 680 C CA . LYS A 1 88 ? -15.621 7.185 15.654 1.00 85.56 88 LYS A CA 1
ATOM 681 C C . LYS A 1 88 ? -16.923 6.771 16.325 1.00 85.56 88 LYS A C 1
ATOM 683 O O . LYS A 1 88 ? -17.117 7.093 17.494 1.00 85.56 88 LYS A O 1
ATOM 688 N N . ASP A 1 89 ? -17.798 6.070 15.619 1.00 84.25 89 ASP A N 1
ATOM 689 C CA . ASP A 1 89 ? -19.057 5.584 16.172 1.00 84.25 89 ASP A CA 1
ATOM 690 C C . ASP A 1 89 ? -18.829 4.449 17.179 1.00 84.25 89 ASP A C 1
ATOM 692 O O . ASP A 1 89 ? -19.425 4.469 18.258 1.00 84.25 89 ASP A O 1
ATOM 696 N N . GLU A 1 90 ? -17.882 3.544 16.921 1.00 83.81 90 GLU A N 1
ATOM 697 C CA . GLU A 1 90 ? -17.446 2.539 17.897 1.00 83.81 90 GLU A CA 1
ATOM 698 C C . GLU A 1 90 ? -16.874 3.196 19.163 1.00 83.81 90 GLU A C 1
ATOM 700 O O . GLU A 1 90 ? -17.273 2.872 20.286 1.00 83.81 90 GLU A O 1
ATOM 705 N N . ILE A 1 91 ? -15.999 4.195 19.002 1.00 78.94 91 ILE A N 1
ATOM 706 C CA . ILE A 1 91 ? -15.448 4.956 20.130 1.00 78.94 91 ILE A CA 1
ATOM 707 C C . ILE A 1 91 ? -16.562 5.662 20.911 1.00 78.94 91 ILE A C 1
ATOM 709 O O . ILE A 1 91 ? -16.531 5.652 22.142 1.00 78.94 91 ILE A O 1
ATOM 713 N N . ARG A 1 92 ? -17.562 6.244 20.239 1.00 74.31 92 ARG A N 1
ATOM 714 C CA . ARG A 1 92 ? -18.714 6.881 20.900 1.00 74.31 92 ARG A CA 1
ATOM 715 C C . ARG A 1 92 ? -19.552 5.885 21.691 1.00 74.31 92 ARG A C 1
ATOM 717 O O . ARG A 1 92 ? -19.983 6.221 22.792 1.00 74.31 92 ARG A O 1
ATOM 724 N N . MET A 1 93 ? -19.770 4.676 21.173 1.00 72.88 93 MET A N 1
ATOM 725 C CA . MET A 1 93 ? -20.473 3.627 21.918 1.00 72.88 93 MET A CA 1
ATOM 726 C C . MET A 1 93 ? -19.693 3.213 23.170 1.00 72.88 93 MET A C 1
ATOM 728 O O . MET A 1 93 ? -20.267 3.107 24.257 1.00 72.88 93 MET A O 1
ATOM 732 N N . LEU A 1 94 ? -18.378 3.026 23.039 1.00 69.50 94 LEU A N 1
ATOM 733 C CA . LEU A 1 94 ? -17.526 2.570 24.136 1.00 69.50 94 LEU A CA 1
ATOM 734 C C . LEU A 1 94 ? -17.304 3.647 25.206 1.00 69.50 94 LEU A C 1
ATOM 736 O O . LEU A 1 94 ? -17.401 3.354 26.397 1.00 69.50 94 LEU A O 1
ATOM 740 N N . LYS A 1 95 ? -17.037 4.894 24.805 1.00 65.12 95 LYS A N 1
ATOM 741 C CA . LYS A 1 95 ? -16.716 6.002 25.721 1.00 65.12 95 LYS A CA 1
ATOM 742 C C . LYS A 1 95 ? -17.934 6.832 26.146 1.00 65.12 95 LYS A C 1
ATOM 744 O O . LYS A 1 95 ? -17.843 7.608 27.090 1.00 65.12 95 LYS A O 1
ATOM 749 N N . GLY A 1 96 ? -19.096 6.648 25.512 1.00 58.59 96 GLY A N 1
ATOM 750 C CA . GLY A 1 96 ? -20.208 7.598 25.614 1.00 58.59 96 GLY A CA 1
ATOM 751 C C . GLY A 1 96 ? -19.913 8.874 24.818 1.00 58.59 96 GLY A C 1
ATOM 752 O O . GLY A 1 96 ? -18.762 9.187 24.543 1.00 58.59 96 GLY A O 1
ATOM 753 N N . GLY A 1 97 ? -20.950 9.606 24.406 1.00 55.75 97 GLY A N 1
ATOM 754 C CA . GLY A 1 97 ? -20.900 10.676 23.393 1.00 55.75 97 GLY A CA 1
ATOM 755 C C . GLY A 1 97 ? -19.988 11.898 23.626 1.00 55.75 97 GLY A C 1
ATOM 756 O O . GLY A 1 97 ? -20.133 12.876 22.902 1.00 55.75 97 GLY A O 1
ATOM 757 N N . ALA A 1 98 ? -19.055 11.875 24.577 1.00 53.00 98 ALA A N 1
ATOM 758 C CA . ALA A 1 98 ? -18.018 12.886 24.734 1.00 53.00 98 ALA A CA 1
ATOM 759 C C . ALA A 1 98 ? -16.647 12.200 24.747 1.00 53.00 98 ALA A C 1
ATOM 761 O O . ALA A 1 98 ? -16.379 11.382 25.624 1.00 53.00 98 ALA A O 1
ATOM 762 N N . GLU A 1 99 ? -15.767 12.570 23.809 1.00 49.88 99 GLU A N 1
ATOM 763 C CA . GLU A 1 99 ? -14.393 12.046 23.678 1.00 49.88 99 GLU A CA 1
ATOM 764 C C . GLU A 1 99 ? -13.510 12.244 24.930 1.00 49.88 99 GLU A C 1
ATOM 766 O O . GLU A 1 99 ? -12.388 11.745 24.981 1.00 49.88 99 GLU A O 1
ATOM 771 N N . GLU A 1 100 ? -14.037 12.907 25.959 1.00 49.38 100 GLU A N 1
ATOM 772 C CA . GLU A 1 100 ? -13.323 13.352 27.150 1.00 49.38 100 GLU A CA 1
ATOM 773 C C . GLU A 1 100 ? -14.113 13.133 28.456 1.00 49.38 100 GLU A C 1
ATOM 775 O O . GLU A 1 100 ? -13.775 13.693 29.497 1.00 49.38 100 GLU A O 1
ATOM 780 N N . ARG A 1 101 ? -15.190 12.331 28.448 1.00 55.38 101 ARG A N 1
ATOM 781 C CA . ARG A 1 101 ? -15.853 11.974 29.712 1.00 55.38 101 ARG A CA 1
ATOM 782 C C . ARG A 1 101 ? -15.066 10.859 30.400 1.00 55.38 101 ARG A C 1
ATOM 784 O O . ARG A 1 101 ? -14.980 9.740 29.902 1.00 55.38 101 ARG A O 1
ATOM 791 N N . GLY A 1 102 ? -14.472 11.199 31.544 1.00 60.94 102 GLY A N 1
ATOM 792 C CA . GLY A 1 102 ? -13.883 10.247 32.484 1.00 60.94 102 GLY A CA 1
ATOM 793 C C . GLY A 1 102 ? -14.918 9.261 33.056 1.00 60.94 102 GLY A C 1
ATOM 794 O O . GLY A 1 102 ? -16.065 9.241 32.604 1.00 60.94 102 GLY A O 1
ATOM 795 N N . PRO A 1 103 ? -14.538 8.425 34.042 1.00 67.31 103 PRO A N 1
ATOM 796 C CA . PRO A 1 103 ? -15.476 7.512 34.703 1.00 67.31 103 PRO A CA 1
ATOM 797 C C . PRO A 1 103 ? -16.740 8.248 35.174 1.00 67.31 103 PRO A C 1
ATOM 799 O O . PRO A 1 103 ? -16.661 9.436 35.496 1.00 67.31 103 PRO A O 1
ATOM 802 N N . LEU A 1 104 ? -17.891 7.550 35.208 1.00 69.00 104 LEU A N 1
ATOM 803 C CA . LEU A 1 104 ? -19.157 8.150 35.651 1.00 69.00 104 LEU A CA 1
ATOM 804 C C . LEU A 1 104 ? -18.948 8.883 36.973 1.00 69.00 104 LEU A C 1
ATOM 806 O O . LEU A 1 104 ? -18.350 8.351 37.913 1.00 69.00 104 LEU A O 1
ATOM 810 N N . THR A 1 105 ? -19.453 10.109 37.030 1.00 78.38 105 THR A N 1
ATOM 811 C CA . THR A 1 105 ? -19.410 10.894 38.259 1.00 78.38 105 THR A CA 1
ATOM 812 C C . THR A 1 105 ? -20.207 10.187 39.363 1.00 78.38 105 THR A C 1
ATOM 814 O O . THR A 1 105 ? -21.171 9.468 39.077 1.00 78.38 105 THR A O 1
ATOM 817 N N . PRO A 1 106 ? -19.840 10.373 40.642 1.00 75.94 106 PRO A N 1
ATOM 818 C CA . PRO A 1 106 ? -20.555 9.745 41.754 1.00 75.94 106 PRO A CA 1
ATOM 819 C C . PRO A 1 106 ? -22.047 10.116 41.784 1.00 75.94 106 PRO A C 1
ATOM 821 O O . PRO A 1 106 ? -22.874 9.304 42.194 1.00 75.94 106 PRO A O 1
ATOM 824 N N . ASP A 1 107 ? -22.403 11.306 41.298 1.00 78.31 107 ASP A N 1
ATOM 825 C CA . ASP A 1 107 ? -23.793 11.753 41.203 1.00 78.31 107 ASP A CA 1
ATOM 826 C C . ASP A 1 107 ? -24.565 11.044 40.080 1.00 78.31 107 ASP A C 1
ATOM 828 O O . ASP A 1 107 ? -25.730 10.692 40.261 1.00 78.31 107 ASP A O 1
ATOM 832 N N . GLU A 1 108 ? -23.925 10.776 38.936 1.00 77.44 108 GLU A N 1
ATOM 833 C CA . GLU A 1 108 ? -24.517 9.970 37.858 1.00 77.44 108 GLU A CA 1
ATOM 834 C C . GLU A 1 108 ? -24.737 8.521 38.309 1.00 77.44 108 GLU A C 1
ATOM 836 O O . GLU A 1 108 ? -25.784 7.944 38.022 1.00 77.44 108 GLU A O 1
ATOM 841 N N . LEU A 1 109 ? -23.799 7.954 39.075 1.00 80.50 109 LEU A N 1
ATOM 842 C CA . LEU A 1 109 ? -23.940 6.608 39.632 1.00 80.50 109 LEU A CA 1
ATOM 843 C C . LEU A 1 109 ? -25.090 6.520 40.647 1.00 80.50 109 LEU A C 1
ATOM 845 O O . LEU A 1 109 ? -25.824 5.536 40.650 1.00 80.50 109 LEU A O 1
ATOM 849 N N . ARG A 1 110 ? -25.278 7.550 41.484 1.00 81.25 110 ARG A N 1
ATOM 850 C CA . ARG A 1 110 ? -26.407 7.630 42.427 1.00 81.25 110 ARG A CA 1
ATOM 851 C C . ARG A 1 110 ? -27.750 7.674 41.710 1.00 81.25 110 ARG A C 1
ATOM 853 O O . ARG A 1 110 ? -28.623 6.877 42.031 1.00 81.25 110 ARG A O 1
ATOM 860 N N . ARG A 1 111 ? -27.883 8.541 40.703 1.00 82.69 111 ARG A N 1
ATOM 861 C CA . ARG A 1 111 ? -29.098 8.621 39.874 1.00 82.69 111 ARG A CA 1
ATOM 862 C C . ARG A 1 111 ? -29.391 7.296 39.178 1.00 82.69 111 ARG A C 1
ATOM 864 O O . ARG A 1 111 ? -30.536 6.866 39.143 1.00 82.69 111 ARG A O 1
ATOM 871 N N . LEU A 1 112 ? -28.354 6.641 38.655 1.00 83.06 112 LEU A N 1
ATOM 872 C CA . LEU A 1 112 ? -28.485 5.329 38.030 1.00 83.06 112 LEU A CA 1
ATOM 873 C C . LEU A 1 112 ? -28.940 4.263 39.039 1.00 83.06 112 LEU A C 1
ATOM 875 O O . LEU A 1 112 ? -29.794 3.445 38.712 1.00 83.06 112 LEU A O 1
ATOM 879 N N . ASN A 1 113 ? -28.419 4.291 40.269 1.00 83.38 113 ASN A N 1
ATOM 880 C CA . ASN A 1 113 ? -28.846 3.387 41.336 1.00 83.38 113 ASN A CA 1
ATOM 881 C C . ASN A 1 113 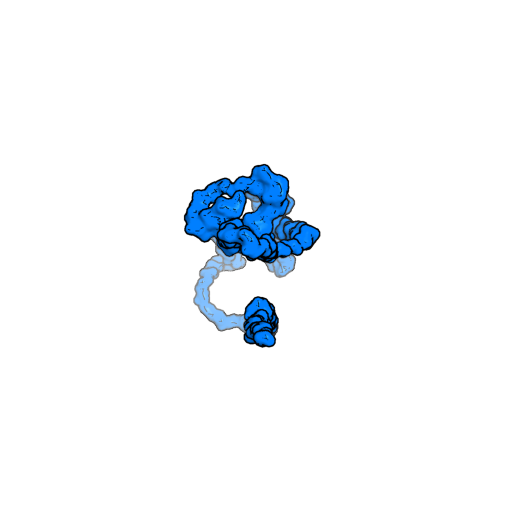? -30.316 3.605 41.721 1.00 83.38 113 ASN A C 1
ATOM 883 O O . ASN A 1 113 ? -31.061 2.638 41.808 1.00 83.38 113 ASN A O 1
ATOM 887 N N . GLU A 1 114 ? -30.755 4.856 41.874 1.00 83.25 114 GLU A N 1
ATOM 888 C CA . GLU A 1 114 ? -32.162 5.190 42.147 1.00 83.25 114 GLU A CA 1
ATOM 889 C C . GLU A 1 114 ? -33.093 4.717 41.020 1.00 83.25 114 GLU A C 1
ATOM 891 O O . GLU A 1 114 ? -34.159 4.166 41.285 1.00 83.25 114 GLU A O 1
ATOM 896 N N . GLN A 1 115 ? -32.681 4.873 39.756 1.00 83.38 115 GLN A N 1
ATOM 897 C CA . GLN A 1 115 ? -33.435 4.371 38.601 1.00 83.38 115 GLN A CA 1
ATOM 898 C C . GLN A 1 115 ? -33.529 2.842 38.581 1.00 83.38 115 GLN A C 1
ATOM 900 O O . GLN A 1 115 ? -34.586 2.299 38.268 1.00 83.38 115 GLN A O 1
ATOM 905 N N . ILE A 1 116 ? -32.438 2.147 38.914 1.00 83.94 116 ILE A N 1
ATOM 906 C CA . ILE A 1 116 ? -32.405 0.682 38.996 1.00 83.94 116 ILE A CA 1
ATOM 907 C C . ILE A 1 116 ? -33.270 0.180 40.155 1.00 83.94 116 ILE A C 1
ATOM 909 O O . ILE A 1 116 ? -34.010 -0.783 39.988 1.00 83.94 116 ILE A O 1
ATOM 913 N N . GLU A 1 117 ? -33.211 0.826 41.318 1.00 80.06 117 GLU A N 1
ATOM 914 C CA . GLU A 1 117 ? -34.040 0.476 42.474 1.00 80.06 117 GLU A CA 1
ATOM 915 C C . GLU A 1 117 ? -35.527 0.715 42.195 1.00 80.06 117 GLU A C 1
ATOM 917 O O . GLU A 1 117 ? -36.342 -0.158 42.487 1.00 80.06 117 GLU A O 1
ATOM 922 N N . ALA A 1 118 ? -35.881 1.842 41.569 1.00 82.50 118 ALA A N 1
ATOM 923 C CA . ALA A 1 118 ? -37.250 2.125 41.146 1.00 82.50 118 ALA A CA 1
ATOM 924 C C . ALA A 1 118 ? -37.756 1.100 40.120 1.00 82.50 118 ALA A C 1
ATOM 926 O O . ALA A 1 118 ? -38.878 0.618 40.240 1.00 82.50 118 ALA A O 1
ATOM 927 N N . PHE A 1 119 ? -36.910 0.716 39.160 1.00 83.38 119 PHE A N 1
ATOM 928 C CA . PHE A 1 119 ? -37.221 -0.325 38.181 1.00 83.38 119 PHE A CA 1
ATOM 929 C C . PHE A 1 119 ? -37.414 -1.703 38.830 1.00 83.38 119 PHE A C 1
ATOM 931 O O . PHE A 1 119 ? -38.331 -2.424 38.467 1.00 83.38 119 PHE A O 1
ATOM 938 N N . CYS A 1 120 ? -36.584 -2.070 39.809 1.00 78.56 120 CYS A N 1
ATOM 939 C CA . CYS A 1 120 ? -36.737 -3.326 40.550 1.00 78.56 120 CYS A CA 1
ATOM 940 C C . CYS A 1 120 ? -37.962 -3.338 41.477 1.00 78.56 120 CYS A C 1
ATOM 942 O O . CYS A 1 120 ? -38.486 -4.411 41.773 1.00 78.56 120 CYS A O 1
ATOM 944 N N . ALA A 1 121 ? -38.375 -2.177 41.992 1.00 79.38 121 ALA A N 1
ATOM 945 C CA . ALA A 1 121 ? -39.547 -2.043 42.854 1.00 79.38 121 ALA A CA 1
ATOM 946 C C . ALA A 1 121 ? -40.865 -2.095 42.065 1.00 79.38 121 ALA A C 1
ATOM 948 O O . ALA A 1 121 ? -41.899 -2.471 42.621 1.00 79.38 121 ALA A O 1
ATOM 949 N N . ASP A 1 122 ? -40.830 -1.728 40.785 1.00 78.44 122 ASP A N 1
ATOM 950 C CA . ASP A 1 122 ? -41.971 -1.818 39.890 1.00 78.44 122 ASP A CA 1
ATOM 951 C C . ASP A 1 122 ? -42.156 -3.266 39.397 1.00 78.44 122 ASP A C 1
ATOM 953 O O . ASP A 1 122 ? -41.340 -3.814 38.662 1.00 78.44 122 ASP A O 1
ATOM 957 N N . ALA A 1 123 ? -43.234 -3.916 39.841 1.00 68.75 123 ALA A N 1
ATOM 958 C CA . ALA A 1 123 ? -43.572 -5.289 39.458 1.00 68.75 123 ALA A CA 1
ATOM 959 C C . ALA A 1 123 ? -44.324 -5.376 38.114 1.00 68.75 123 ALA A C 1
ATOM 961 O O . ALA A 1 123 ? -44.782 -6.457 37.729 1.00 68.75 123 ALA A O 1
ATOM 962 N N . SER A 1 124 ? -44.512 -4.247 37.426 1.00 77.06 124 SER A N 1
ATOM 963 C CA . SER A 1 124 ? -45.178 -4.191 36.131 1.00 77.06 124 SER A CA 1
ATOM 964 C C . SER A 1 124 ? -44.290 -4.750 35.011 1.00 77.06 124 SER A C 1
ATOM 966 O O . SER A 1 124 ? -43.070 -4.599 34.989 1.00 77.06 124 SER A O 1
ATOM 968 N N . SER A 1 125 ? -44.908 -5.456 34.060 1.00 67.75 125 SER A N 1
ATOM 969 C CA . SER A 1 125 ? -44.194 -6.093 32.943 1.00 67.75 125 SER A CA 1
ATOM 970 C C . SER A 1 125 ? -43.778 -5.103 31.842 1.00 67.75 125 SER A C 1
ATOM 972 O O . SER A 1 125 ? -43.107 -5.514 30.894 1.00 67.75 125 SER A O 1
ATOM 974 N N . ASP A 1 126 ? -44.200 -3.840 31.924 1.00 74.69 126 ASP A N 1
ATOM 975 C CA . ASP A 1 126 ? -43.922 -2.757 30.974 1.00 74.69 126 ASP A CA 1
ATOM 976 C C . ASP A 1 126 ? -42.896 -1.734 31.489 1.00 74.69 126 ASP A C 1
ATOM 978 O O . ASP A 1 126 ? -42.541 -0.803 30.759 1.00 74.69 126 ASP A O 1
ATOM 982 N N . ALA A 1 127 ? -42.363 -1.924 32.700 1.00 74.19 127 ALA A N 1
ATOM 983 C CA . ALA A 1 127 ? -41.259 -1.125 33.201 1.00 74.19 127 ALA A CA 1
ATOM 984 C C . ALA A 1 127 ? -40.078 -1.175 32.212 1.00 74.19 127 ALA A C 1
ATOM 986 O O . ALA A 1 127 ? -39.674 -2.236 31.729 1.00 74.19 127 ALA A O 1
ATOM 987 N N . SER A 1 128 ? -39.503 -0.011 31.899 1.00 77.31 128 SER A N 1
ATOM 988 C CA . SER A 1 128 ? -38.352 0.107 30.999 1.00 77.31 128 SER A CA 1
ATOM 989 C C . SER A 1 128 ? -37.247 0.922 31.660 1.00 77.31 128 SER A C 1
ATOM 991 O O . SER A 1 128 ? -37.499 1.979 32.239 1.00 77.31 128 SER A O 1
ATOM 993 N N . LEU A 1 129 ? -36.011 0.428 31.578 1.00 78.75 129 LEU A N 1
ATOM 994 C CA . LEU A 1 129 ? -34.843 1.091 32.146 1.00 78.75 129 LEU A CA 1
ATOM 995 C C . LEU A 1 129 ? -34.016 1.731 31.031 1.00 78.75 129 LEU A C 1
ATOM 997 O O . LEU A 1 129 ? -33.377 1.042 30.233 1.00 78.75 129 LEU A O 1
ATOM 1001 N N . ASN A 1 130 ? -34.002 3.062 30.981 1.00 79.12 130 ASN A N 1
ATOM 1002 C CA . ASN A 1 130 ? -33.175 3.791 30.027 1.00 79.12 130 ASN A CA 1
ATOM 1003 C C . ASN A 1 130 ? -31.780 4.050 30.610 1.00 79.12 130 ASN A C 1
ATOM 1005 O O . ASN A 1 130 ? -31.551 5.038 31.302 1.00 79.12 130 ASN A O 1
ATOM 1009 N N . LEU A 1 131 ? -30.843 3.161 30.287 1.00 71.12 131 LEU A N 1
ATOM 1010 C CA . LEU A 1 131 ? -29.439 3.231 30.706 1.00 71.12 131 LEU A CA 1
ATOM 1011 C C . LEU A 1 131 ? -28.607 4.247 29.899 1.00 71.12 131 LEU A C 1
ATOM 1013 O O . LEU A 1 131 ? -27.423 4.429 30.167 1.00 71.12 131 LEU A O 1
ATOM 1017 N N . GLY A 1 132 ? -29.198 4.910 28.901 1.00 71.06 132 GLY A N 1
ATOM 1018 C CA . GLY A 1 132 ? -28.473 5.745 27.946 1.00 71.06 132 GLY A CA 1
ATOM 1019 C C . GLY A 1 132 ? -27.670 4.937 26.915 1.00 71.06 132 GLY A C 1
ATOM 1020 O O . GLY A 1 132 ? -27.613 3.711 26.943 1.00 71.06 132 GLY A O 1
ATOM 1021 N N . GLY A 1 133 ? -27.047 5.636 25.961 1.00 69.62 133 GLY A N 1
ATOM 1022 C CA . GLY A 1 133 ? -26.348 5.026 24.815 1.00 69.62 133 GLY A CA 1
ATOM 1023 C C . GLY A 1 133 ? -24.863 4.703 25.030 1.00 69.62 133 GLY A C 1
ATOM 1024 O O . GLY A 1 133 ? -24.149 4.474 24.059 1.00 69.62 133 GLY A O 1
ATOM 1025 N N . SER A 1 134 ? -24.363 4.753 26.267 1.00 76.25 134 SER A N 1
ATOM 1026 C CA . SER A 1 134 ? -22.943 4.551 26.578 1.00 76.25 134 SER A CA 1
ATOM 1027 C C . SER A 1 134 ? -22.717 3.195 27.236 1.00 76.25 134 SER A C 1
ATOM 1029 O O . SER A 1 134 ? -23.340 2.886 28.253 1.00 76.25 134 SER A O 1
ATOM 1031 N N . MET A 1 135 ? -21.746 2.430 26.729 1.00 75.94 135 MET A N 1
ATOM 1032 C CA . MET A 1 135 ? -21.337 1.150 27.319 1.00 75.94 135 MET A CA 1
ATOM 1033 C C . MET A 1 135 ? -20.923 1.287 28.795 1.00 75.94 135 MET A C 1
ATOM 1035 O O . MET A 1 135 ? -21.090 0.354 29.577 1.00 75.94 135 MET A O 1
ATOM 1039 N N . MET A 1 136 ? -20.439 2.461 29.216 1.00 76.19 136 MET A N 1
ATOM 1040 C CA . MET A 1 136 ? -20.084 2.710 30.615 1.00 76.19 136 MET A CA 1
ATOM 1041 C C . MET A 1 136 ? -21.301 2.703 31.546 1.00 76.19 136 MET A C 1
ATOM 1043 O O . MET A 1 136 ? -21.215 2.158 32.643 1.00 76.19 136 MET A O 1
ATOM 1047 N N . HIS A 1 137 ? -22.434 3.260 31.108 1.00 79.12 137 HIS A N 1
ATOM 1048 C CA . HIS A 1 137 ? -23.670 3.249 31.896 1.00 79.12 137 HIS A CA 1
ATOM 1049 C C . HIS A 1 137 ? -24.260 1.842 31.953 1.00 79.12 137 HIS A C 1
ATOM 1051 O O . HIS A 1 137 ? -24.680 1.393 33.014 1.00 79.12 137 HIS A O 1
ATOM 1057 N N . VAL A 1 138 ? -24.204 1.118 30.832 1.00 83.00 138 VAL A N 1
ATOM 1058 C CA . VAL A 1 138 ? -24.611 -0.289 30.758 1.00 83.00 138 VAL A CA 1
ATOM 1059 C C . VAL A 1 138 ? -23.780 -1.139 31.722 1.00 83.00 138 VAL A C 1
ATOM 1061 O O . VAL A 1 138 ? -24.335 -1.866 32.543 1.00 83.00 138 VAL A O 1
ATOM 1064 N N . LYS A 1 139 ? -22.449 -1.005 31.696 1.00 83.12 139 LYS A N 1
ATOM 1065 C CA . LYS A 1 139 ? -21.557 -1.733 32.604 1.00 83.12 139 LYS A CA 1
ATOM 1066 C C . LYS A 1 139 ? -21.799 -1.363 34.071 1.00 83.12 139 LYS A C 1
ATOM 1068 O O . LYS A 1 139 ? -21.901 -2.260 34.902 1.00 83.12 139 LYS A O 1
ATOM 1073 N N . ALA A 1 140 ? -21.911 -0.071 34.386 1.00 82.00 140 ALA A N 1
ATOM 1074 C CA . ALA A 1 140 ? -22.185 0.390 35.746 1.00 82.00 140 ALA A CA 1
ATOM 1075 C C . ALA A 1 140 ? -23.530 -0.138 36.265 1.00 82.00 140 ALA A C 1
ATOM 1077 O O . ALA A 1 140 ? -23.612 -0.582 37.407 1.00 82.00 140 ALA A O 1
ATOM 1078 N N . ALA A 1 141 ? -24.558 -0.169 35.416 1.00 84.62 141 ALA A N 1
ATOM 1079 C CA . ALA A 1 141 ? -25.850 -0.735 35.768 1.00 84.62 141 ALA A CA 1
ATOM 1080 C C . ALA A 1 141 ? -25.754 -2.229 36.078 1.00 84.62 141 ALA A C 1
ATOM 1082 O O . ALA A 1 141 ? -26.254 -2.663 37.109 1.00 84.62 141 ALA A O 1
ATOM 1083 N N . PHE A 1 142 ? -25.067 -3.016 35.243 1.00 85.81 142 PHE A N 1
ATOM 1084 C CA . PHE A 1 142 ? -24.850 -4.439 35.523 1.00 85.81 142 PHE A CA 1
ATOM 1085 C C . PHE A 1 142 ? -24.062 -4.676 36.817 1.00 85.81 142 PHE A C 1
ATOM 1087 O O . PHE A 1 142 ? -24.387 -5.597 37.568 1.00 85.81 142 PHE A O 1
ATOM 1094 N N . ASP A 1 143 ? -23.061 -3.840 37.105 1.00 84.62 143 ASP A N 1
ATOM 1095 C CA . ASP A 1 143 ? -22.301 -3.904 38.354 1.00 84.62 143 ASP A CA 1
ATOM 1096 C C . ASP A 1 143 ? -23.210 -3.600 39.572 1.00 84.62 143 ASP A C 1
ATOM 1098 O O . ASP A 1 143 ? -23.147 -4.317 40.574 1.00 84.62 143 ASP A O 1
ATOM 1102 N N . LEU A 1 144 ? -24.118 -2.620 39.468 1.00 83.06 144 LEU A N 1
ATOM 1103 C CA . LEU A 1 144 ? -25.119 -2.301 40.499 1.00 83.06 144 LEU A CA 1
ATOM 1104 C C . LEU A 1 144 ? -26.163 -3.414 40.670 1.00 83.06 144 LEU A C 1
ATOM 1106 O O . LEU A 1 144 ? -26.422 -3.846 41.792 1.00 83.06 144 LEU A O 1
ATOM 1110 N N . PHE A 1 145 ? -26.707 -3.954 39.577 1.00 83.69 145 PHE A N 1
ATOM 1111 C CA . PHE A 1 145 ? -27.611 -5.108 39.619 1.00 83.69 145 PHE A CA 1
ATOM 1112 C C . PHE A 1 145 ? -26.957 -6.307 40.306 1.00 83.69 145 PHE A C 1
ATOM 1114 O O . PHE A 1 145 ? -27.571 -6.960 41.149 1.00 83.69 145 PHE A O 1
ATOM 1121 N N . LYS A 1 146 ? -25.685 -6.581 39.999 1.00 82.38 146 LYS A N 1
ATOM 1122 C CA . LYS A 1 146 ? -24.922 -7.645 40.656 1.00 82.38 146 LYS A CA 1
ATOM 1123 C C . LYS A 1 146 ? -24.787 -7.393 42.158 1.00 82.38 146 LYS A C 1
ATOM 1125 O O . LYS A 1 146 ? -24.954 -8.329 42.936 1.00 82.38 146 LYS A O 1
ATOM 1130 N N . GLN A 1 147 ? -24.522 -6.154 42.572 1.00 80.94 147 GLN A N 1
ATOM 1131 C CA . GLN A 1 147 ? -24.471 -5.784 43.989 1.00 80.94 147 GLN A CA 1
ATOM 1132 C C . GLN A 1 147 ? -25.829 -5.933 44.680 1.00 80.94 147 GLN A C 1
ATOM 1134 O O . GLN A 1 147 ? -25.868 -6.422 45.808 1.00 80.94 147 GLN A O 1
ATOM 1139 N N . LEU A 1 148 ? -26.932 -5.574 44.017 1.00 77.38 148 LEU A N 1
ATOM 1140 C CA . LEU A 1 148 ? -28.288 -5.764 44.539 1.00 77.38 148 LEU A CA 1
ATOM 1141 C C . LEU A 1 148 ? -28.606 -7.247 44.739 1.00 77.38 148 LEU A C 1
ATOM 1143 O O . LEU A 1 148 ? -29.035 -7.630 45.821 1.00 77.38 148 LEU A O 1
ATOM 1147 N N . VAL A 1 149 ? -28.294 -8.098 43.758 1.00 78.44 149 VAL A N 1
ATOM 1148 C CA . VAL A 1 149 ? -28.478 -9.556 43.869 1.00 78.44 149 VAL A CA 1
ATOM 1149 C C . VAL A 1 149 ? -27.591 -10.162 44.966 1.00 78.44 149 VAL A C 1
ATOM 1151 O O . VAL A 1 149 ? -28.004 -11.099 45.646 1.00 78.44 149 VAL A O 1
ATOM 1154 N N . GLN A 1 150 ? -26.379 -9.635 45.171 1.00 74.88 150 GLN A N 1
ATOM 1155 C CA . GLN A 1 150 ? -25.463 -10.099 46.220 1.00 74.88 150 GLN A CA 1
ATOM 1156 C C . GLN A 1 150 ? -25.839 -9.607 47.628 1.00 74.88 150 GLN A C 1
ATOM 1158 O O . GLN A 1 150 ? -25.629 -10.341 48.592 1.00 74.88 150 GLN A O 1
ATOM 1163 N N . ARG A 1 151 ? -26.381 -8.388 47.770 1.00 67.81 151 ARG A N 1
ATOM 1164 C CA . ARG A 1 151 ? -26.850 -7.825 49.056 1.00 67.81 151 ARG A CA 1
ATOM 1165 C C . ARG A 1 151 ? -28.241 -8.314 49.446 1.00 67.81 151 ARG A C 1
ATOM 1167 O O . ARG A 1 151 ? -28.523 -8.425 50.633 1.00 67.81 151 ARG A O 1
ATOM 1174 N N . GLY A 1 152 ? -29.092 -8.589 48.467 1.00 57.97 152 GLY A N 1
ATOM 1175 C CA . GLY A 1 152 ? -30.447 -9.086 48.639 1.00 57.97 152 GLY A CA 1
ATOM 1176 C C . GLY A 1 152 ? -30.708 -10.194 47.633 1.00 57.97 152 GLY A C 1
ATOM 1177 O O . GLY A 1 152 ? -31.276 -9.952 46.571 1.00 57.97 152 GLY A O 1
ATOM 1178 N N . GLY A 1 153 ? -30.302 -11.422 47.966 1.00 45.16 153 GLY A N 1
ATOM 1179 C CA . GLY A 1 153 ? -30.788 -12.594 47.243 1.00 45.16 153 GLY A CA 1
ATOM 1180 C C . GLY A 1 153 ? -32.315 -12.550 47.238 1.00 45.16 153 GLY A C 1
ATOM 1181 O O . GLY A 1 153 ? -32.901 -12.442 48.309 1.00 45.16 153 GLY A O 1
ATOM 1182 N N . LEU A 1 154 ? -32.919 -12.547 46.044 1.00 43.56 154 LEU A N 1
ATOM 1183 C CA . LEU A 1 154 ? -34.344 -12.318 45.772 1.00 43.56 154 LEU A CA 1
ATOM 1184 C C . LEU A 1 154 ? -35.259 -12.889 46.869 1.00 43.56 154 LEU A C 1
ATOM 1186 O O . LEU A 1 154 ? -35.623 -14.067 46.854 1.00 43.56 154 LEU A O 1
ATOM 1190 N N . VAL A 1 155 ? -35.637 -12.036 47.822 1.00 40.19 155 VAL A N 1
ATOM 1191 C CA . VAL A 1 155 ? -36.650 -12.347 48.826 1.00 40.19 155 VAL A CA 1
ATOM 1192 C C . VAL A 1 155 ? -37.990 -12.165 48.132 1.00 40.19 155 VAL A C 1
ATOM 1194 O O . VAL A 1 155 ? -38.495 -11.055 47.997 1.00 40.19 155 VAL A O 1
ATOM 1197 N N . GLY A 1 156 ? -38.561 -13.272 47.660 1.00 44.12 156 GLY A N 1
ATOM 1198 C CA . GLY A 1 156 ? -39.993 -13.314 47.387 1.00 44.12 156 GLY A CA 1
ATOM 1199 C C . GLY A 1 156 ? -40.774 -13.006 48.674 1.00 44.12 156 GLY A C 1
ATOM 1200 O O . GLY A 1 156 ? -40.236 -13.201 49.768 1.00 44.12 156 GLY A O 1
ATOM 1201 N N . PRO A 1 157 ? -42.043 -12.581 48.579 1.00 42.88 157 PRO A N 1
ATOM 1202 C CA . PRO A 1 157 ? -42.822 -12.006 49.686 1.00 42.88 157 PRO A CA 1
ATOM 1203 C C . PRO A 1 157 ? -43.029 -12.903 50.929 1.00 42.88 157 PRO A C 1
ATOM 1205 O O . PRO A 1 157 ? -43.664 -12.466 51.879 1.00 42.88 157 PRO A O 1
ATOM 1208 N N . ASN A 1 158 ? -42.464 -14.117 50.962 1.00 38.44 158 ASN A N 1
ATOM 1209 C CA . ASN A 1 158 ? -42.559 -15.086 52.059 1.00 38.44 158 ASN A CA 1
ATOM 1210 C C . ASN A 1 158 ? -41.204 -15.598 52.605 1.00 38.44 158 ASN A C 1
ATOM 1212 O O . ASN A 1 158 ? -41.165 -16.650 53.236 1.00 38.44 158 ASN A O 1
ATOM 1216 N N . GLY A 1 159 ? -40.080 -14.902 52.392 1.00 39.75 159 GLY A N 1
ATOM 1217 C CA . GLY A 1 159 ? -38.846 -15.167 53.161 1.00 39.75 159 GLY A CA 1
ATOM 1218 C C . GLY A 1 159 ? -38.160 -16.526 52.931 1.00 39.75 159 GLY A C 1
ATOM 1219 O O . GLY A 1 159 ? -37.292 -16.909 53.713 1.00 39.75 159 GLY A O 1
ATOM 1220 N N . ALA A 1 160 ? -38.501 -17.260 51.869 1.00 31.83 160 ALA A N 1
ATOM 1221 C CA . ALA A 1 160 ? -37.807 -18.493 51.507 1.00 31.83 160 ALA A CA 1
ATOM 1222 C C . ALA A 1 160 ? -36.616 -18.192 50.583 1.00 31.83 160 ALA A C 1
ATOM 1224 O O . ALA A 1 160 ? -36.791 -17.737 49.452 1.00 31.83 160 ALA A O 1
ATOM 1225 N N . VAL A 1 161 ? -35.401 -18.493 51.049 1.00 36.75 161 VAL A N 1
ATOM 1226 C CA . VAL A 1 161 ? -34.191 -18.515 50.216 1.00 36.75 161 VAL A CA 1
ATOM 1227 C C . VAL A 1 161 ? -34.313 -19.677 49.231 1.00 36.75 161 VAL A C 1
ATOM 1229 O O . VAL A 1 161 ? -34.119 -20.838 49.597 1.00 36.75 161 VAL A O 1
ATOM 1232 N N . ARG A 1 162 ? -34.630 -19.386 47.964 1.00 35.66 162 ARG A N 1
ATOM 1233 C CA . ARG A 1 162 ? -34.568 -20.389 46.896 1.00 35.66 162 ARG A CA 1
ATOM 1234 C C . ARG A 1 162 ? -33.127 -20.483 46.397 1.00 35.66 162 ARG A C 1
ATOM 1236 O O . ARG A 1 162 ? -32.721 -19.775 45.481 1.00 35.66 162 ARG A O 1
ATOM 1243 N N . MET A 1 163 ? -32.355 -21.371 47.023 1.00 32.31 163 MET A N 1
ATOM 1244 C CA . MET A 1 163 ? -31.174 -21.960 46.392 1.00 32.31 163 MET A CA 1
ATOM 1245 C C . MET A 1 163 ? -31.598 -22.503 45.024 1.00 32.31 163 MET A C 1
ATOM 1247 O O . MET A 1 163 ? -32.569 -23.255 44.924 1.00 32.31 163 MET A O 1
ATOM 1251 N N . LEU A 1 164 ? -30.885 -22.116 43.970 1.00 36.28 164 LEU A N 1
ATOM 1252 C CA . LEU A 1 164 ? -31.010 -22.731 42.654 1.00 36.28 164 LEU A CA 1
ATOM 1253 C C . LEU A 1 164 ? -30.376 -24.127 42.718 1.00 36.28 164 LEU A C 1
ATOM 1255 O O . LEU A 1 164 ? -29.277 -24.352 42.220 1.00 36.28 164 LEU A O 1
ATOM 1259 N N . THR A 1 165 ? -31.058 -25.067 43.363 1.00 34.06 165 THR A N 1
ATOM 1260 C CA . THR A 1 165 ? -30.880 -26.490 43.102 1.00 34.06 165 THR A CA 1
ATOM 1261 C C . THR A 1 165 ? -31.997 -26.906 42.155 1.00 34.06 165 THR A C 1
ATOM 1263 O O . THR A 1 165 ? -33.183 -26.759 42.456 1.00 34.06 165 THR A O 1
ATOM 1266 N N . GLY A 1 166 ? -31.621 -27.388 40.967 1.00 42.41 166 GLY A N 1
ATOM 1267 C CA . GLY A 1 166 ? -32.548 -28.156 40.138 1.00 42.41 166 GLY A CA 1
ATOM 1268 C C . GLY A 1 166 ? -33.126 -29.297 40.981 1.00 42.41 166 GLY A C 1
ATOM 1269 O O . GLY A 1 166 ? -32.402 -29.880 41.794 1.00 42.41 166 GLY A O 1
ATOM 1270 N N . PRO A 1 167 ? -34.423 -29.593 40.836 1.00 45.31 167 PRO A N 1
ATOM 1271 C CA . PRO A 1 167 ? -34.803 -30.484 39.744 1.00 45.31 167 PRO A CA 1
ATOM 1272 C C . PRO A 1 167 ? -36.173 -30.153 39.125 1.00 45.31 167 PRO A C 1
ATOM 1274 O O . PRO A 1 167 ? -36.976 -29.419 39.692 1.00 45.31 167 PRO A O 1
ATOM 1277 N N . GLY A 1 168 ? -36.466 -30.775 37.982 1.00 32.78 168 GLY A N 1
ATOM 1278 C CA . GLY A 1 168 ? -37.844 -30.946 37.518 1.00 32.78 168 GLY A CA 1
ATOM 1279 C C . GLY A 1 168 ? -38.249 -30.025 36.377 1.00 32.78 168 GLY A C 1
ATOM 1280 O O . GLY A 1 168 ? -38.865 -28.983 36.572 1.00 32.78 168 GLY A O 1
ATOM 1281 N N . SER A 1 169 ? -37.949 -30.484 35.167 1.00 38.81 169 SER A N 1
ATOM 1282 C CA . SER A 1 169 ? -38.669 -30.150 33.944 1.00 38.81 169 SER A CA 1
ATOM 1283 C C . SER A 1 169 ? -40.172 -30.395 34.129 1.00 38.81 169 SER A C 1
ATOM 1285 O O . SER A 1 169 ? -40.601 -31.535 34.301 1.00 38.81 169 SER A O 1
ATOM 1287 N N . GLY A 1 170 ? -40.966 -29.334 34.082 1.00 40.94 170 GLY A N 1
ATOM 1288 C CA . GLY A 1 170 ? -42.420 -29.409 34.145 1.00 40.94 170 GLY A CA 1
ATOM 1289 C C . GLY A 1 170 ? -43.003 -28.017 33.976 1.00 40.94 170 GLY A C 1
ATOM 1290 O O . GLY A 1 170 ? -43.252 -27.326 34.957 1.00 40.94 170 GLY A O 1
ATOM 1291 N N . GLY A 1 171 ? -43.136 -27.584 32.725 1.00 32.94 171 GLY A N 1
ATOM 1292 C CA . GLY A 1 171 ? -43.606 -26.247 32.377 1.00 32.94 171 GLY A CA 1
ATOM 1293 C C . GLY A 1 171 ? -43.547 -26.001 30.877 1.00 32.94 171 GLY A C 1
ATOM 1294 O O . GLY A 1 171 ? -42.884 -25.076 30.422 1.00 32.94 171 GLY A O 1
ATOM 1295 N N . GLU A 1 172 ? -44.201 -26.866 30.102 1.00 40.53 172 GLU A N 1
ATOM 1296 C CA . GLU A 1 172 ? -44.528 -26.592 28.706 1.00 40.53 172 GLU A CA 1
ATOM 1297 C C . GLU A 1 172 ? -45.545 -25.450 28.657 1.00 40.53 172 GLU A C 1
ATOM 1299 O O . GLU A 1 172 ? -46.741 -25.660 28.838 1.00 40.53 172 GLU A O 1
ATOM 1304 N N . GLN A 1 173 ? -45.068 -24.233 28.401 1.00 36.28 173 GLN A N 1
ATOM 1305 C CA . GLN A 1 173 ? -45.871 -23.189 27.771 1.00 36.28 173 GLN A CA 1
ATOM 1306 C C . GLN A 1 173 ? -45.047 -22.502 26.676 1.00 36.28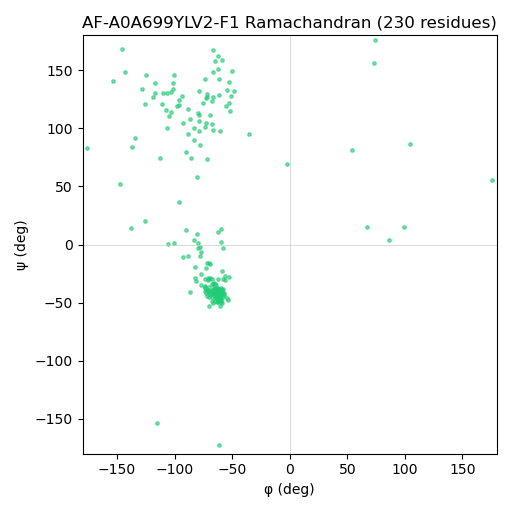 173 GLN A C 1
ATOM 1308 O O . GLN A 1 173 ? -44.303 -21.556 26.896 1.00 36.28 173 GLN A O 1
ATOM 1313 N N . ASN A 1 174 ? -45.205 -23.060 25.476 1.00 43.16 174 ASN A N 1
ATOM 1314 C CA . ASN A 1 174 ? -45.431 -22.344 24.224 1.00 43.16 174 ASN A CA 1
ATOM 1315 C C . ASN A 1 174 ? -44.433 -21.235 23.816 1.00 43.16 174 ASN A C 1
ATOM 1317 O O . ASN A 1 174 ? -44.723 -20.044 23.902 1.00 43.16 174 ASN A O 1
ATOM 1321 N N . GLN A 1 175 ? -43.303 -21.646 23.233 1.00 43.19 175 GLN A N 1
ATOM 1322 C CA . GLN A 1 175 ? -42.545 -20.843 22.260 1.00 43.19 175 GLN A CA 1
ATOM 1323 C C . GLN A 1 175 ? -41.866 -21.760 21.219 1.00 43.19 175 GLN A C 1
ATOM 1325 O O . GLN A 1 175 ? -40.663 -21.721 20.987 1.00 43.19 175 GLN A O 1
ATOM 1330 N N . GLY A 1 176 ? -42.652 -22.654 20.608 1.00 41.62 176 GLY A N 1
ATOM 1331 C CA . GLY A 1 176 ? -42.173 -23.656 19.642 1.00 41.62 176 GLY A CA 1
ATOM 1332 C C . GLY A 1 176 ? -41.940 -23.152 18.210 1.00 41.62 176 GLY A C 1
ATOM 1333 O O . GLY A 1 176 ? -41.501 -23.933 17.375 1.00 41.62 176 GLY A O 1
ATOM 1334 N N . GLY A 1 177 ? -42.225 -21.880 17.904 1.00 49.78 177 GLY A N 1
ATOM 1335 C CA . GLY A 1 177 ? -42.127 -21.346 16.534 1.00 49.78 177 GLY A CA 1
ATOM 1336 C C . GLY A 1 177 ? -40.738 -20.835 16.135 1.00 49.78 177 GLY A C 1
ATOM 1337 O O . GLY A 1 177 ? -40.265 -21.105 15.039 1.00 49.78 177 GLY A O 1
ATOM 1338 N N . ASN A 1 178 ? -40.029 -20.142 17.031 1.00 57.00 178 ASN A N 1
ATOM 1339 C CA . ASN A 1 178 ? -38.863 -19.349 16.614 1.00 57.00 178 ASN A CA 1
ATOM 1340 C C . ASN A 1 178 ? -37.566 -20.157 16.457 1.00 57.00 178 ASN A C 1
ATOM 1342 O O . ASN A 1 178 ? -36.709 -19.788 15.660 1.00 57.00 178 ASN A O 1
ATOM 1346 N N . ALA A 1 179 ? -37.388 -21.253 17.200 1.00 64.62 179 ALA A N 1
ATOM 1347 C CA . ALA A 1 179 ? -36.147 -22.032 17.145 1.00 64.62 179 ALA A CA 1
ATOM 1348 C C . ALA A 1 179 ? -36.023 -22.849 15.846 1.00 64.62 179 ALA A C 1
ATOM 1350 O O . ALA A 1 179 ? -34.927 -22.970 15.297 1.00 64.62 179 ALA A O 1
ATOM 1351 N N . ALA A 1 180 ? -37.144 -23.377 15.345 1.00 73.69 180 ALA A N 1
ATOM 1352 C CA . ALA A 1 180 ? -37.197 -24.102 14.078 1.00 73.69 180 ALA A CA 1
ATOM 1353 C C . ALA A 1 180 ? -36.984 -23.151 12.889 1.00 73.69 180 ALA A C 1
ATOM 1355 O O . ALA A 1 180 ? -36.132 -23.423 12.043 1.00 73.69 180 ALA A O 1
ATOM 1356 N N . ASP A 1 181 ? -37.650 -21.992 12.900 1.00 79.50 181 ASP A N 1
ATOM 1357 C CA . ASP A 1 181 ? -37.489 -20.955 11.875 1.00 79.50 181 ASP A CA 1
ATOM 1358 C C . ASP A 1 181 ? -36.061 -20.395 11.837 1.00 79.50 181 ASP A C 1
ATOM 1360 O O . ASP A 1 181 ? -35.488 -20.193 10.763 1.00 79.50 181 ASP A O 1
ATOM 1364 N N . LEU A 1 182 ? -35.436 -20.192 13.002 1.00 80.19 182 LEU A N 1
ATOM 1365 C CA . LEU A 1 182 ? -34.051 -19.729 13.080 1.00 80.19 182 LEU A CA 1
ATOM 1366 C C . LEU A 1 182 ? -33.074 -20.798 12.569 1.00 80.19 182 LEU A C 1
ATOM 1368 O O . LEU A 1 182 ? -32.129 -20.478 11.846 1.00 80.19 182 LEU A O 1
ATOM 1372 N N . ALA A 1 183 ? -33.310 -22.075 12.888 1.00 83.94 183 ALA A N 1
ATOM 1373 C CA . ALA A 1 183 ? -32.502 -23.181 12.377 1.00 83.94 183 ALA A CA 1
ATOM 1374 C C . ALA A 1 183 ? -32.624 -23.321 10.849 1.00 83.94 183 ALA A C 1
ATOM 1376 O O . ALA A 1 183 ? -31.624 -23.559 10.162 1.00 83.94 183 ALA A O 1
ATOM 1377 N N . GLU A 1 184 ? -33.823 -23.118 10.302 1.00 89.50 184 GLU A N 1
ATOM 1378 C CA . GLU A 1 184 ? -34.067 -23.145 8.863 1.00 89.50 184 GLU A CA 1
ATOM 1379 C C . GLU A 1 184 ? -33.417 -21.949 8.148 1.00 89.50 184 GLU A C 1
ATOM 1381 O O . GLU A 1 184 ? -32.741 -22.126 7.128 1.00 89.50 184 GLU A O 1
ATOM 1386 N N . GLN A 1 185 ? -33.505 -20.745 8.724 1.00 86.50 185 GLN A N 1
ATOM 1387 C CA . GLN A 1 185 ? -32.812 -19.559 8.213 1.00 86.50 185 GLN A CA 1
ATOM 1388 C C . GLN A 1 185 ? -31.290 -19.725 8.229 1.00 86.50 185 GLN A C 1
ATOM 1390 O O . GLN A 1 185 ? -30.631 -19.424 7.231 1.00 86.50 185 GLN A O 1
ATOM 1395 N N . VAL A 1 186 ? -30.715 -20.267 9.307 1.00 90.31 186 VAL A N 1
ATOM 1396 C CA . VAL A 1 186 ? -29.272 -20.551 9.389 1.00 90.31 186 VAL A CA 1
ATOM 1397 C C . VAL A 1 186 ? -28.855 -21.572 8.328 1.00 90.31 186 VAL A C 1
ATOM 1399 O O . VAL A 1 186 ? -27.815 -21.404 7.687 1.00 90.31 186 VAL A O 1
ATOM 1402 N N . LYS A 1 187 ? -29.666 -22.607 8.083 1.00 93.62 187 LYS A N 1
ATOM 1403 C CA . LYS A 1 187 ? -29.405 -23.602 7.033 1.00 93.62 187 LYS A CA 1
ATOM 1404 C C . LYS A 1 187 ? -29.437 -22.972 5.636 1.00 93.62 187 LYS A C 1
ATOM 1406 O O . LYS A 1 187 ? -28.547 -23.242 4.828 1.00 93.62 187 LYS A O 1
ATOM 1411 N N . LYS A 1 188 ? -30.410 -22.097 5.368 1.00 94.31 188 LYS A N 1
ATOM 1412 C CA . LYS A 1 188 ? -30.531 -21.356 4.102 1.00 94.31 188 LYS A CA 1
ATOM 1413 C C . LYS A 1 188 ? -29.350 -20.411 3.871 1.00 94.31 188 LYS A C 1
ATOM 1415 O O . LYS A 1 188 ? -28.795 -20.390 2.773 1.00 94.31 188 LYS A O 1
ATOM 1420 N N . LEU A 1 189 ? -28.930 -19.677 4.903 1.00 90.75 189 LEU A N 1
ATOM 1421 C CA . LEU A 1 189 ? -27.768 -18.784 4.844 1.00 90.75 189 LEU A CA 1
ATOM 1422 C C . LEU A 1 189 ? -26.472 -19.559 4.582 1.00 90.75 189 LEU A C 1
ATOM 1424 O O . LEU A 1 189 ? -25.690 -19.162 3.722 1.00 90.75 189 LEU A O 1
ATOM 1428 N N . ARG A 1 190 ? -26.267 -20.702 5.251 1.00 92.56 190 ARG A N 1
ATOM 1429 C CA . ARG A 1 190 ? -25.106 -21.572 4.997 1.00 92.56 190 ARG A CA 1
ATOM 1430 C C . ARG A 1 190 ? -25.060 -22.059 3.552 1.00 92.56 190 ARG A C 1
ATOM 1432 O O . ARG A 1 190 ? -24.001 -22.006 2.938 1.00 92.56 190 ARG A O 1
ATOM 1439 N N . LEU A 1 191 ? -26.202 -22.470 2.996 1.00 93.88 191 LEU A N 1
ATOM 1440 C CA . LEU A 1 191 ? -26.288 -22.902 1.600 1.00 93.88 191 LEU A CA 1
ATOM 1441 C C . LEU A 1 191 ? -25.907 -21.771 0.630 1.00 93.88 191 LEU A C 1
ATOM 1443 O O . LEU A 1 191 ? -25.145 -21.999 -0.306 1.00 93.88 191 LEU A O 1
ATOM 1447 N N . GLN A 1 192 ? -26.392 -20.548 0.874 1.00 93.69 192 GLN A N 1
ATOM 1448 C CA . GLN A 1 192 ? -26.039 -19.381 0.059 1.00 93.69 192 GLN A CA 1
ATOM 1449 C C . GLN A 1 192 ? -24.549 -19.040 0.129 1.00 93.69 192 GLN A C 1
ATOM 1451 O O . GLN A 1 192 ? -23.964 -18.688 -0.893 1.00 93.69 192 GLN A O 1
ATOM 1456 N N . VAL A 1 193 ? -23.933 -19.143 1.309 1.00 94.94 193 VAL A N 1
ATOM 1457 C CA . VAL A 1 193 ? -22.487 -18.931 1.464 1.00 94.94 193 VAL A CA 1
ATOM 1458 C C . VAL A 1 193 ? -21.715 -19.978 0.665 1.00 94.94 193 VAL A C 1
ATOM 1460 O O . VAL A 1 193 ? -20.902 -19.609 -0.173 1.00 94.94 193 VAL A O 1
ATOM 1463 N N . THR A 1 194 ? -22.050 -21.265 0.806 1.00 93.75 194 THR A N 1
ATOM 1464 C CA . THR A 1 194 ? -21.404 -22.339 0.034 1.00 93.75 194 THR A CA 1
ATOM 1465 C C . THR A 1 194 ? -21.564 -22.152 -1.476 1.00 93.75 194 THR A C 1
ATOM 1467 O O . THR A 1 194 ? -20.624 -22.383 -2.234 1.00 93.75 194 THR A O 1
ATOM 1470 N N . GLN A 1 195 ? -22.737 -21.707 -1.936 1.00 94.62 195 GLN A N 1
ATOM 1471 C CA . GLN A 1 195 ? -22.954 -21.405 -3.349 1.00 94.62 195 GLN A CA 1
ATOM 1472 C C . GLN A 1 195 ? -22.048 -20.262 -3.826 1.00 94.62 195 GLN A C 1
ATOM 1474 O O . GLN A 1 195 ? -21.400 -20.395 -4.865 1.00 94.62 195 GLN A O 1
ATOM 1479 N N . ARG A 1 196 ? -21.948 -19.171 -3.055 1.00 93.56 196 ARG A N 1
ATOM 1480 C CA . ARG A 1 196 ? -21.046 -18.059 -3.377 1.00 93.56 196 ARG A CA 1
ATOM 1481 C C . ARG A 1 196 ? -19.583 -18.483 -3.378 1.00 93.56 196 ARG A C 1
ATOM 1483 O O . ARG A 1 196 ? -18.861 -18.095 -4.287 1.00 93.56 196 ARG A O 1
ATOM 1490 N N . ASP A 1 197 ? -19.157 -19.312 -2.434 1.00 93.00 197 ASP A N 1
ATOM 1491 C CA . ASP A 1 197 ? -17.785 -19.826 -2.395 1.00 93.00 197 ASP A CA 1
ATOM 1492 C C . ASP A 1 197 ? -17.464 -20.677 -3.633 1.00 93.00 197 ASP A C 1
ATOM 1494 O O . ASP A 1 197 ? -16.375 -20.575 -4.201 1.00 93.00 197 ASP A O 1
ATOM 1498 N N . ASN A 1 198 ? -18.425 -21.472 -4.111 1.00 94.19 198 ASN A N 1
ATOM 1499 C CA . ASN A 1 198 ? -18.283 -22.222 -5.359 1.00 94.19 198 ASN A CA 1
ATOM 1500 C C . ASN A 1 198 ? -18.167 -21.291 -6.575 1.00 94.19 198 ASN A C 1
ATOM 1502 O O . ASN A 1 198 ? -17.276 -21.481 -7.403 1.00 94.19 198 ASN A O 1
ATOM 1506 N N . GLU A 1 199 ? -19.017 -20.266 -6.674 1.00 95.94 199 GLU A N 1
ATOM 1507 C CA . GLU A 1 199 ? -18.944 -19.260 -7.743 1.00 95.94 199 GLU A CA 1
ATOM 1508 C C . GLU A 1 199 ? -17.600 -18.517 -7.726 1.00 95.94 199 GLU A C 1
ATOM 1510 O O . GLU A 1 199 ? -16.947 -18.392 -8.765 1.00 95.94 199 GLU A O 1
ATOM 1515 N N . ILE A 1 200 ? -17.139 -18.098 -6.542 1.00 95.31 200 ILE A N 1
ATOM 1516 C CA . ILE A 1 200 ? -15.836 -17.450 -6.350 1.00 95.31 200 ILE A CA 1
ATOM 1517 C C . ILE A 1 200 ? -14.711 -18.383 -6.796 1.00 95.31 200 ILE A C 1
ATOM 1519 O O . ILE A 1 200 ? -13.842 -17.962 -7.555 1.00 95.31 200 ILE A O 1
ATOM 1523 N N . ASN A 1 201 ? -14.731 -19.656 -6.399 1.00 92.69 201 ASN A N 1
ATOM 1524 C CA . ASN A 1 201 ? -13.706 -20.621 -6.797 1.00 92.69 201 ASN A CA 1
ATOM 1525 C C . ASN A 1 201 ? -13.657 -20.830 -8.316 1.00 92.69 201 ASN A C 1
ATOM 1527 O O . ASN A 1 201 ? -12.567 -20.914 -8.890 1.00 92.69 201 ASN A O 1
ATOM 1531 N N . ILE A 1 202 ? -14.812 -20.862 -8.986 1.00 94.69 202 ILE A N 1
ATOM 1532 C CA . ILE A 1 202 ? -14.877 -20.950 -10.449 1.00 94.69 202 ILE A CA 1
ATOM 1533 C C . ILE A 1 202 ? -14.287 -19.684 -11.080 1.00 94.69 202 ILE A C 1
ATOM 1535 O O . ILE A 1 202 ? -13.427 -19.790 -11.955 1.00 94.69 202 ILE A O 1
ATOM 1539 N N . LEU A 1 203 ? -14.689 -18.495 -10.621 1.00 90.62 203 LEU A N 1
ATOM 1540 C CA . LEU A 1 203 ? -14.204 -17.209 -11.139 1.00 90.62 203 LEU A CA 1
ATOM 1541 C C . LEU A 1 203 ? -12.697 -17.035 -10.930 1.00 90.62 203 LEU A C 1
ATOM 1543 O O . LEU A 1 203 ? -11.980 -16.695 -11.870 1.00 90.62 203 LEU A O 1
ATOM 1547 N N . VAL A 1 204 ? -12.192 -17.352 -9.738 1.00 93.31 204 VAL A N 1
ATOM 1548 C CA . VAL A 1 204 ? -10.756 -17.355 -9.427 1.00 93.31 204 VAL A CA 1
ATOM 1549 C C . VAL A 1 204 ? -10.019 -18.374 -10.298 1.00 93.31 204 VAL A C 1
ATOM 1551 O O . VAL A 1 204 ? -8.939 -18.084 -10.813 1.00 93.31 204 VAL A O 1
ATOM 1554 N N . GLY A 1 205 ? -10.603 -19.552 -10.526 1.00 91.62 205 GLY A N 1
ATOM 1555 C CA . GLY A 1 205 ? -10.055 -20.558 -11.435 1.00 91.62 205 GLY A CA 1
ATOM 1556 C C . GLY A 1 205 ? -10.025 -20.106 -12.900 1.00 91.62 205 GLY A C 1
ATOM 1557 O O . GLY A 1 205 ? -9.111 -20.470 -13.642 1.00 91.62 205 GLY A O 1
ATOM 1558 N N . MET A 1 206 ? -10.998 -19.304 -13.339 1.00 89.31 206 MET A N 1
ATOM 1559 C CA . MET A 1 206 ? -10.998 -18.684 -14.669 1.00 89.31 206 MET A CA 1
ATOM 1560 C C . MET A 1 206 ? -9.947 -17.576 -14.772 1.00 89.31 206 MET A C 1
ATOM 1562 O O . MET A 1 206 ? -9.233 -17.519 -15.772 1.00 89.31 206 MET A O 1
ATOM 1566 N N . LEU A 1 207 ? -9.782 -16.759 -13.728 1.00 87.12 207 LEU A N 1
ATOM 1567 C CA . LEU A 1 207 ? -8.761 -15.712 -13.675 1.00 87.12 207 LEU A CA 1
ATOM 1568 C C . LEU A 1 207 ? -7.349 -16.311 -13.750 1.00 87.12 207 LEU A C 1
ATOM 1570 O O . LEU A 1 207 ? -6.579 -15.951 -14.634 1.00 87.12 207 LEU A O 1
ATOM 15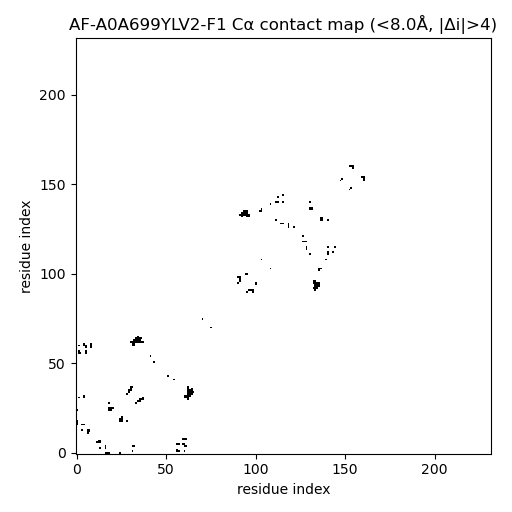74 N N . LYS A 1 208 ? -7.061 -17.327 -12.923 1.00 87.31 208 LYS A N 1
ATOM 1575 C CA . LYS A 1 208 ? -5.778 -18.051 -12.936 1.00 87.31 208 LYS A CA 1
ATOM 1576 C C . LYS A 1 208 ? -5.475 -18.684 -14.293 1.00 87.31 208 LYS A C 1
ATOM 1578 O O . LYS A 1 208 ? -4.329 -18.672 -14.731 1.00 87.31 208 LYS A O 1
ATOM 1583 N N . ARG A 1 209 ? -6.490 -19.230 -14.978 1.00 85.31 209 ARG A N 1
ATOM 1584 C CA . ARG A 1 209 ? -6.338 -19.761 -16.344 1.00 85.31 209 ARG A CA 1
ATOM 1585 C C . ARG A 1 209 ? -6.041 -18.666 -17.361 1.00 85.31 209 ARG A C 1
ATOM 1587 O O . ARG A 1 209 ? -5.224 -18.891 -18.246 1.00 85.31 209 ARG A O 1
ATOM 1594 N N . ARG A 1 210 ? -6.659 -17.491 -17.228 1.00 80.94 210 ARG A N 1
ATOM 1595 C CA . ARG A 1 210 ? -6.378 -16.335 -18.087 1.00 80.94 210 ARG A CA 1
ATOM 1596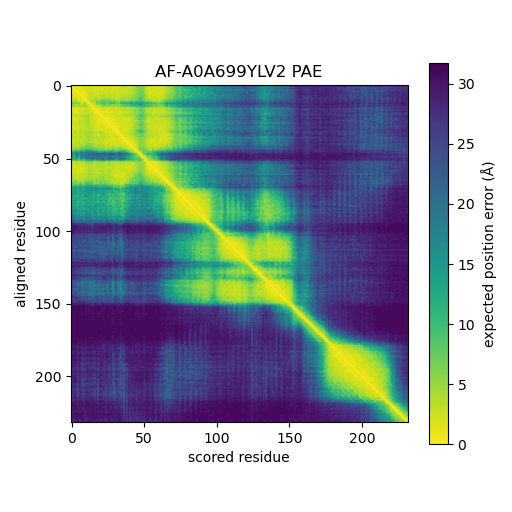 C C . ARG A 1 210 ? -4.961 -15.807 -17.873 1.00 80.94 210 ARG A C 1
ATOM 1598 O O . ARG A 1 210 ? -4.280 -15.527 -18.853 1.00 80.94 210 ARG A O 1
ATOM 1605 N N . ASP A 1 211 ? -4.503 -15.747 -16.627 1.00 80.94 211 ASP A N 1
ATOM 1606 C CA . ASP A 1 211 ? -3.139 -15.334 -16.286 1.00 80.94 211 ASP A CA 1
ATOM 1607 C C . ASP A 1 211 ? -2.104 -16.355 -16.787 1.00 80.94 211 ASP A C 1
ATOM 1609 O O . ASP A 1 211 ? -1.088 -15.976 -17.367 1.00 80.94 211 ASP A O 1
ATOM 1613 N N . ALA A 1 212 ? -2.393 -17.657 -16.663 1.00 79.00 212 ALA A N 1
ATOM 1614 C CA . ALA A 1 212 ? -1.562 -18.720 -17.230 1.00 79.00 212 ALA A CA 1
ATOM 1615 C C . ALA A 1 212 ? -1.526 -18.676 -18.770 1.00 79.00 212 ALA A C 1
ATOM 1617 O O . ALA A 1 212 ? -0.462 -18.829 -19.369 1.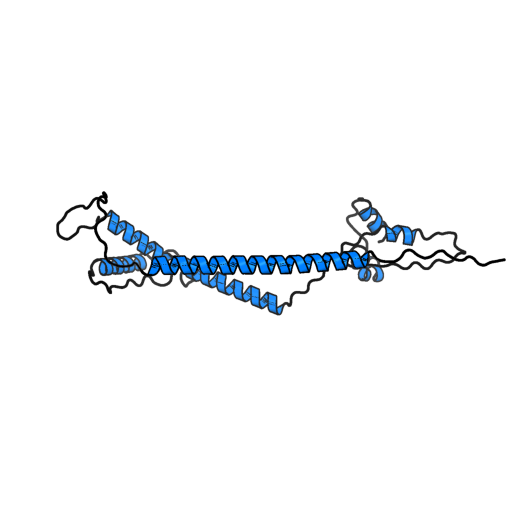00 79.00 212 ALA A O 1
ATOM 1618 N N . ALA A 1 213 ? -2.665 -18.413 -19.420 1.00 75.56 213 ALA A N 1
ATOM 1619 C CA . ALA A 1 213 ? -2.739 -18.237 -20.868 1.00 75.56 213 ALA A CA 1
ATOM 1620 C C . ALA A 1 213 ? -1.945 -17.002 -21.326 1.00 75.56 213 ALA A C 1
ATOM 1622 O O . ALA A 1 213 ? -1.178 -17.094 -22.284 1.00 75.56 213 ALA A O 1
ATOM 1623 N N . ALA A 1 214 ? -2.044 -15.881 -20.605 1.00 71.50 214 ALA A N 1
ATOM 1624 C CA . ALA A 1 214 ? -1.257 -14.677 -20.866 1.00 71.50 214 ALA A CA 1
ATOM 1625 C C . ALA A 1 214 ? 0.255 -14.922 -20.699 1.00 71.50 214 ALA A C 1
ATOM 1627 O O . ALA A 1 214 ? 1.040 -14.466 -21.530 1.00 71.50 214 ALA A O 1
ATOM 1628 N N . ALA A 1 215 ? 0.662 -15.701 -19.691 1.00 69.25 215 ALA A N 1
ATOM 1629 C CA . ALA A 1 215 ? 2.056 -16.108 -19.499 1.00 69.25 215 ALA A CA 1
ATOM 1630 C C . ALA A 1 215 ? 2.560 -17.063 -20.601 1.00 69.25 215 ALA A C 1
ATOM 1632 O O . ALA A 1 215 ? 3.724 -16.999 -20.998 1.00 69.25 215 ALA A O 1
ATOM 1633 N N . SER A 1 216 ? 1.694 -17.9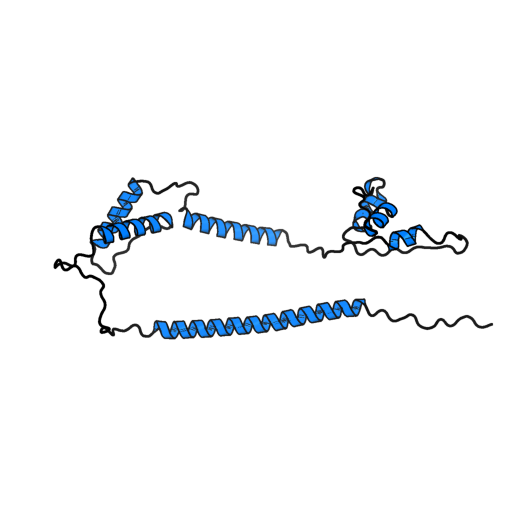31 -21.136 1.00 66.44 216 SER A N 1
ATOM 1634 C CA . SER A 1 216 ? 2.048 -18.823 -22.251 1.00 66.44 216 SER A CA 1
ATOM 1635 C C . SER A 1 216 ? 2.163 -18.086 -23.592 1.00 66.44 216 SER A C 1
ATOM 1637 O O . SER A 1 216 ? 3.068 -18.374 -24.372 1.00 66.44 216 SER A O 1
ATOM 1639 N N . ALA A 1 217 ? 1.320 -17.074 -23.831 1.00 60.94 217 ALA A N 1
ATOM 1640 C CA . ALA A 1 217 ? 1.354 -16.259 -25.044 1.00 60.94 217 ALA A CA 1
ATOM 1641 C C . ALA A 1 217 ? 2.626 -15.396 -25.139 1.00 60.94 217 ALA A C 1
ATOM 1643 O O . ALA A 1 217 ? 3.125 -15.167 -26.238 1.00 60.94 217 ALA A O 1
ATOM 1644 N N . SER A 1 218 ? 3.208 -14.976 -24.008 1.00 57.91 218 SER A N 1
ATOM 1645 C CA . SER A 1 218 ? 4.503 -14.279 -24.002 1.00 57.91 218 SER A CA 1
ATOM 1646 C C . SER A 1 218 ? 5.708 -15.176 -24.316 1.00 57.91 218 SER A C 1
ATOM 1648 O O . SER A 1 218 ? 6.763 -14.649 -24.652 1.00 57.91 218 SER A O 1
ATOM 1650 N N . ASN A 1 219 ? 5.562 -16.505 -24.247 1.00 58.25 219 ASN A N 1
ATOM 1651 C CA . ASN A 1 219 ? 6.636 -17.468 -24.534 1.00 58.25 219 ASN A CA 1
ATOM 1652 C C . ASN A 1 219 ? 6.550 -18.097 -25.941 1.00 58.25 219 ASN A C 1
ATOM 1654 O O . ASN A 1 219 ? 7.381 -18.934 -26.282 1.00 58.25 219 ASN A O 1
ATOM 1658 N N . GLY A 1 220 ? 5.567 -17.711 -26.762 1.00 49.38 220 GLY A N 1
ATOM 1659 C CA . GLY A 1 220 ? 5.287 -18.305 -28.075 1.00 49.38 220 GLY A CA 1
ATOM 1660 C C . GLY A 1 220 ? 5.890 -17.579 -29.284 1.00 49.38 220 GLY A C 1
ATOM 1661 O O . GLY A 1 220 ? 5.227 -17.509 -30.317 1.00 49.38 220 GLY A O 1
ATOM 1662 N N . LEU A 1 221 ? 7.103 -17.018 -29.194 1.00 48.94 221 LEU A N 1
ATOM 1663 C CA . LEU A 1 221 ? 7.807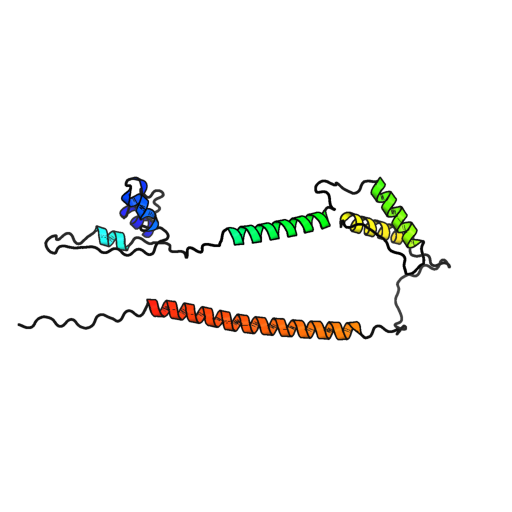 -16.554 -30.400 1.00 48.94 221 LEU A CA 1
ATOM 1664 C C . LEU A 1 221 ? 8.307 -17.788 -31.183 1.00 48.94 221 LEU A C 1
ATOM 1666 O O . LEU A 1 221 ? 8.988 -18.625 -30.587 1.00 48.94 221 LEU A O 1
ATOM 1670 N N . PRO A 1 222 ? 7.991 -17.945 -32.483 1.00 53.28 222 PRO A N 1
ATOM 1671 C CA . PRO A 1 222 ? 8.450 -19.100 -33.245 1.00 53.28 222 PRO A CA 1
ATOM 1672 C C . PRO A 1 222 ? 9.979 -19.056 -33.406 1.00 53.28 222 PRO A C 1
ATOM 1674 O O . PRO A 1 222 ? 10.553 -17.964 -33.487 1.00 53.28 222 PRO A O 1
ATOM 1677 N N . PRO A 1 223 ? 10.662 -20.214 -33.467 1.00 59.88 223 PRO A N 1
ATOM 1678 C CA . PRO A 1 223 ? 12.087 -20.236 -33.766 1.00 59.88 223 PRO A CA 1
ATOM 1679 C C . PRO A 1 223 ? 12.327 -19.652 -35.169 1.00 59.88 223 PRO A C 1
ATOM 1681 O O . PRO A 1 223 ? 11.517 -19.888 -36.073 1.00 59.88 223 PRO A O 1
ATOM 1684 N N . PRO A 1 224 ? 13.416 -18.893 -35.381 1.00 55.53 224 PRO A N 1
ATOM 1685 C CA . PRO A 1 224 ? 13.738 -18.369 -36.701 1.00 55.53 224 PRO A CA 1
ATOM 1686 C C . PRO A 1 224 ? 13.977 -19.538 -37.669 1.00 55.53 224 PRO A C 1
ATOM 1688 O O . PRO A 1 224 ? 14.728 -20.465 -37.364 1.00 55.53 224 PRO A O 1
ATOM 1691 N N . GLY A 1 225 ? 13.292 -19.511 -38.816 1.00 56.59 225 GLY A N 1
ATOM 1692 C CA . GLY A 1 225 ? 13.418 -20.519 -39.872 1.00 56.59 225 GLY A CA 1
ATOM 1693 C C . GLY A 1 225 ? 14.834 -20.587 -40.469 1.00 56.59 225 GLY A C 1
ATOM 1694 O O . GLY A 1 225 ? 15.626 -19.657 -40.292 1.00 56.59 225 GLY A O 1
ATOM 1695 N N . PRO A 1 226 ? 15.179 -21.682 -41.173 1.00 54.41 226 PRO A N 1
ATOM 1696 C CA . PRO A 1 226 ? 16.526 -21.902 -41.682 1.00 54.41 226 PRO A CA 1
ATOM 1697 C C . PRO A 1 226 ? 16.871 -20.878 -42.770 1.00 54.41 226 PRO A C 1
ATOM 1699 O O . PRO A 1 226 ? 16.139 -20.692 -43.741 1.00 54.41 226 PRO A O 1
ATOM 1702 N N . ASN A 1 227 ? 18.005 -20.213 -42.571 1.00 53.91 227 ASN A N 1
ATOM 1703 C CA . ASN A 1 227 ? 18.565 -19.190 -43.441 1.00 53.91 227 ASN A CA 1
ATOM 1704 C C . ASN A 1 227 ? 19.042 -19.832 -44.760 1.00 53.91 227 ASN A C 1
ATOM 1706 O O . ASN A 1 227 ? 20.000 -20.607 -44.761 1.00 53.91 227 ASN A O 1
ATOM 1710 N N . LEU A 1 228 ? 18.363 -19.540 -45.873 1.00 53.88 228 LEU A N 1
ATOM 1711 C CA . LEU A 1 228 ? 18.846 -19.858 -47.219 1.00 53.88 228 LEU A CA 1
ATOM 1712 C C . LEU A 1 228 ? 19.992 -18.893 -47.549 1.00 53.88 228 LEU A C 1
ATOM 1714 O O . LEU A 1 228 ? 19.764 -17.714 -47.810 1.00 53.88 228 LEU A O 1
ATOM 1718 N N . GLY A 1 229 ? 21.226 -19.398 -47.494 1.00 59.59 229 GLY A N 1
ATOM 1719 C CA . GLY A 1 229 ? 22.414 -18.667 -47.935 1.00 59.59 229 GLY A CA 1
ATOM 1720 C C . GLY A 1 229 ? 22.396 -18.398 -49.448 1.00 59.59 229 GLY A C 1
ATOM 1721 O O . GLY A 1 229 ? 21.707 -19.108 -50.188 1.00 59.59 229 GLY A O 1
ATOM 1722 N N . PRO A 1 230 ? 23.140 -17.387 -49.929 1.00 61.00 230 PRO A N 1
ATOM 1723 C CA . PRO A 1 230 ? 23.185 -17.075 -51.349 1.00 61.00 230 PRO A CA 1
ATOM 1724 C C . PRO A 1 230 ? 23.987 -18.160 -52.080 1.00 61.00 230 PRO A C 1
ATOM 1726 O O . PRO A 1 230 ? 25.083 -18.528 -51.657 1.00 61.00 230 PRO A O 1
ATOM 1729 N N . GLY A 1 231 ? 23.399 -18.702 -53.148 1.00 55.38 231 GLY A N 1
ATOM 1730 C CA . GLY A 1 231 ? 24.071 -19.614 -54.072 1.00 55.38 231 GLY A CA 1
ATOM 1731 C C . GLY A 1 231 ? 25.192 -18.924 -54.868 1.00 55.38 231 GLY A C 1
ATOM 1732 O O . GLY A 1 231 ? 25.285 -17.695 -54.829 1.00 55.38 231 GLY A O 1
ATOM 1733 N N . PRO A 1 232 ? 26.040 -19.727 -55.540 1.00 54.69 232 PRO A N 1
ATOM 1734 C CA . PRO A 1 232 ? 27.270 -19.290 -56.205 1.00 54.69 232 PRO A CA 1
ATOM 1735 C C . PRO A 1 232 ? 27.045 -18.345 -57.389 1.00 54.69 232 PRO A C 1
ATOM 1737 O O . PRO A 1 232 ? 25.975 -18.434 -58.034 1.00 54.69 232 PRO A O 1
#

Solvent-accessible surface area (backbone atoms only — not comparable to full-atom values): 14475 Å² total; per-residue (Å²): 87,57,68,53,41,27,40,43,60,72,68,45,90,62,95,74,69,64,31,78,82,39,71,69,43,48,72,39,37,39,56,65,58,23,68,33,94,67,84,86,86,85,89,81,63,92,86,53,90,70,78,52,65,63,60,60,43,49,72,52,47,61,54,60,72,68,85,86,79,81,72,58,64,68,58,54,51,52,50,53,54,48,54,54,48,54,52,49,52,52,48,30,35,57,55,20,93,43,104,78,59,69,79,79,50,75,66,58,51,49,53,50,47,54,53,51,51,54,52,70,69,48,85,57,95,77,73,78,83,86,57,70,80,18,48,58,43,49,51,51,48,54,53,48,52,51,49,46,47,70,77,46,63,74,68,52,101,76,75,59,84,75,72,92,64,87,80,78,95,83,80,92,75,88,76,82,62,60,66,57,53,49,51,51,49,52,52,53,51,51,51,54,51,54,52,49,52,50,52,49,52,50,51,52,52,50,51,53,49,49,54,51,49,54,58,51,63,75,68,64,74,78,78,83,73,88,81,83,73,86,77,135

Radius of gyration: 38.27 Å; Cα contacts (8 Å, |Δi|>4): 116; chains: 1; bounding box: 82×46×109 Å